Protein AF-E5WWL6-F1 (afdb_monomer_lite)

pLDDT: mean 88.53, std 13.41, range [39.88, 98.31]

Structure (mmCIF, N/CA/C/O backbone):
data_AF-E5WWL6-F1
#
_entry.id   AF-E5WWL6-F1
#
loop_
_atom_site.group_PDB
_atom_site.id
_atom_site.type_symbol
_atom_site.label_atom_id
_atom_site.label_alt_id
_atom_site.label_comp_id
_atom_site.label_asym_id
_atom_site.label_entity_id
_atom_site.label_seq_id
_atom_site.pdbx_PDB_ins_code
_atom_site.Cartn_x
_atom_site.Cartn_y
_atom_site.Cartn_z
_atom_site.occupancy
_atom_site.B_iso_or_equiv
_atom_site.auth_seq_id
_atom_site.auth_comp_id
_atom_site.auth_asym_id
_atom_site.auth_atom_id
_atom_site.pdbx_PDB_model_num
ATOM 1 N N . MET A 1 1 ? 34.584 -2.008 -71.649 1.00 72.50 1 MET A N 1
ATOM 2 C CA . MET A 1 1 ? 34.187 -3.135 -70.786 1.00 72.50 1 MET A CA 1
ATOM 3 C C . MET A 1 1 ? 33.074 -2.624 -69.895 1.00 72.50 1 MET A C 1
ATOM 5 O O . MET A 1 1 ? 33.141 -1.469 -69.491 1.00 72.50 1 MET A O 1
ATOM 9 N N . ILE A 1 2 ? 32.023 -3.419 -69.723 1.00 77.75 2 ILE A N 1
ATOM 10 C CA . ILE A 1 2 ? 30.798 -3.033 -69.016 1.00 77.75 2 ILE A CA 1
ATOM 11 C C . ILE A 1 2 ? 30.541 -4.085 -67.933 1.00 77.75 2 ILE A C 1
ATOM 13 O O . ILE A 1 2 ? 30.649 -5.280 -68.221 1.00 77.75 2 ILE A O 1
ATOM 17 N N . GLY A 1 3 ? 30.245 -3.644 -66.707 1.00 77.06 3 GLY A N 1
ATOM 18 C CA . GLY A 1 3 ? 29.788 -4.524 -65.628 1.00 77.06 3 GLY A CA 1
ATOM 19 C C . GLY A 1 3 ? 28.404 -5.085 -65.954 1.00 77.06 3 GLY A C 1
ATOM 20 O O . GLY A 1 3 ? 27.523 -4.348 -66.392 1.00 77.06 3 GLY A O 1
ATOM 21 N N . ALA A 1 4 ? 28.233 -6.393 -65.800 1.00 74.44 4 ALA A N 1
ATOM 22 C CA . ALA A 1 4 ? 27.061 -7.140 -66.257 1.00 74.44 4 ALA A CA 1
ATOM 23 C C . ALA A 1 4 ? 26.228 -7.744 -65.110 1.00 74.44 4 ALA A C 1
ATOM 25 O O . ALA A 1 4 ? 25.208 -8.381 -65.374 1.00 74.44 4 ALA A O 1
ATOM 26 N N . SER A 1 5 ? 26.631 -7.541 -63.850 1.00 76.00 5 SER A N 1
ATOM 27 C CA . SER A 1 5 ? 25.923 -8.024 -62.658 1.00 76.00 5 SER A CA 1
ATOM 28 C C . SER A 1 5 ? 26.070 -7.056 -61.488 1.00 76.00 5 SER A C 1
ATOM 30 O O . SER A 1 5 ? 27.115 -6.430 -61.332 1.00 76.00 5 SER A O 1
ATOM 32 N N . CYS A 1 6 ? 25.038 -7.000 -60.644 1.00 68.31 6 CYS A N 1
ATOM 33 C CA . CYS A 1 6 ? 25.003 -6.212 -59.409 1.00 68.31 6 CYS A CA 1
ATOM 34 C C . CYS A 1 6 ? 25.463 -6.998 -58.167 1.00 68.31 6 CYS A C 1
ATOM 36 O O . CYS A 1 6 ? 25.287 -6.537 -57.054 1.00 68.31 6 CYS A O 1
ATOM 38 N N . HIS A 1 7 ? 25.987 -8.221 -58.318 1.00 72.94 7 HIS A N 1
ATOM 39 C CA . HIS A 1 7 ? 26.449 -9.023 -57.167 1.00 72.94 7 HIS A CA 1
ATOM 40 C C . HIS A 1 7 ? 27.741 -9.806 -57.423 1.00 72.94 7 HIS A C 1
ATOM 42 O O . HIS A 1 7 ? 28.390 -10.256 -56.474 1.00 72.94 7 HIS A O 1
ATOM 48 N N . ASP A 1 8 ? 28.134 -9.962 -58.688 1.00 81.94 8 ASP A N 1
ATOM 49 C CA . ASP A 1 8 ? 29.313 -10.724 -59.089 1.00 81.94 8 ASP A CA 1
ATOM 50 C C . ASP A 1 8 ? 30.393 -9.787 -59.635 1.00 81.94 8 ASP A C 1
ATOM 52 O O . ASP A 1 8 ? 30.279 -9.269 -60.749 1.00 81.94 8 ASP A O 1
ATOM 56 N N . ALA A 1 9 ? 31.462 -9.619 -58.853 1.00 83.06 9 ALA A N 1
ATOM 57 C CA . ALA A 1 9 ? 32.599 -8.764 -59.184 1.00 83.06 9 ALA A CA 1
ATOM 58 C C . ALA A 1 9 ? 33.373 -9.229 -60.429 1.00 83.06 9 ALA A C 1
ATOM 60 O O . ALA A 1 9 ? 34.125 -8.458 -61.019 1.00 83.06 9 ALA A O 1
ATOM 61 N N . ASN A 1 10 ? 33.185 -10.471 -60.878 1.00 85.38 10 ASN A N 1
ATOM 62 C CA . ASN A 1 10 ? 33.798 -10.959 -62.110 1.00 85.38 10 ASN A CA 1
ATOM 63 C C . ASN A 1 10 ? 32.899 -10.751 -63.332 1.00 85.38 10 ASN A C 1
ATOM 65 O O . ASN A 1 10 ? 33.330 -10.974 -64.460 1.00 85.38 10 ASN A O 1
ATOM 69 N N . SER A 1 11 ? 31.652 -10.318 -63.163 1.00 86.81 11 SER A N 1
ATOM 70 C CA . SER A 1 11 ? 30.706 -10.250 -64.272 1.00 86.81 11 SER A CA 1
ATOM 71 C C . SER A 1 11 ? 30.962 -9.029 -65.154 1.00 86.81 11 SER A C 1
ATOM 73 O O . SER A 1 11 ? 30.390 -7.957 -64.966 1.00 86.81 11 SER A O 1
ATOM 75 N N . PHE A 1 12 ? 31.830 -9.201 -66.147 1.00 87.31 12 PHE A N 1
ATOM 76 C CA . PHE A 1 12 ? 32.166 -8.186 -67.138 1.00 87.31 12 PHE A CA 1
ATOM 77 C C . PHE A 1 12 ? 32.012 -8.722 -68.554 1.00 87.31 12 PHE A C 1
ATOM 79 O O . PHE A 1 12 ? 32.292 -9.891 -68.819 1.00 87.31 12 PHE A O 1
ATOM 86 N N . VAL A 1 13 ? 31.637 -7.842 -69.481 1.00 89.00 13 VAL A N 1
ATOM 87 C CA . VAL A 1 13 ? 31.603 -8.145 -70.918 1.00 89.00 13 VAL A CA 1
ATOM 88 C C . VAL A 1 13 ? 32.388 -7.122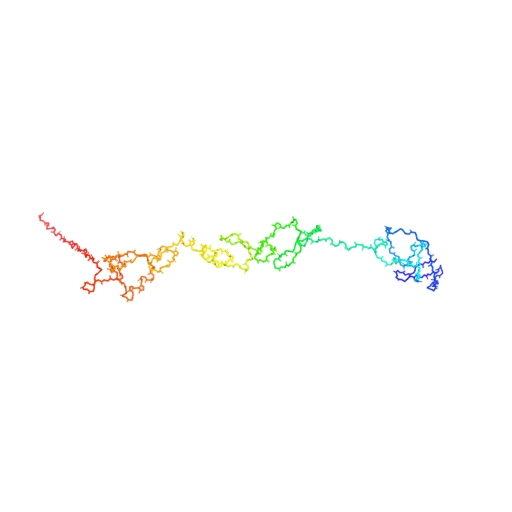 -71.737 1.00 89.00 13 VAL A C 1
ATOM 90 O O . VAL A 1 13 ? 32.565 -5.959 -71.338 1.00 89.00 13 VAL A O 1
ATOM 93 N N . ASP A 1 14 ? 32.903 -7.561 -72.884 1.00 87.44 14 ASP A N 1
ATOM 94 C CA . ASP A 1 14 ? 33.474 -6.664 -73.888 1.00 87.44 14 ASP A CA 1
ATOM 95 C C . ASP A 1 14 ? 32.383 -5.947 -74.710 1.00 87.44 14 ASP A C 1
ATOM 97 O O . ASP A 1 14 ? 31.187 -6.092 -74.459 1.00 87.44 14 ASP A O 1
ATOM 101 N N . ILE A 1 15 ? 32.799 -5.113 -75.669 1.00 86.81 15 ILE A N 1
ATOM 102 C CA . ILE A 1 15 ? 31.873 -4.336 -76.512 1.00 86.81 15 ILE A CA 1
ATOM 103 C C . ILE A 1 15 ? 31.047 -5.205 -77.470 1.00 86.81 15 ILE A C 1
ATOM 105 O O . ILE A 1 15 ? 30.018 -4.746 -77.960 1.00 86.81 15 ILE A O 1
ATOM 109 N N . ASP A 1 16 ? 31.488 -6.439 -77.714 1.00 90.06 16 ASP A N 1
ATOM 110 C CA . ASP A 1 16 ? 30.838 -7.415 -78.585 1.00 90.06 16 ASP A CA 1
ATOM 111 C C . ASP A 1 16 ? 29.977 -8.410 -77.775 1.00 90.06 16 ASP A C 1
ATOM 113 O O . ASP A 1 16 ? 29.330 -9.287 -78.348 1.00 90.06 16 ASP A O 1
ATOM 117 N N . GLY A 1 17 ? 29.934 -8.262 -76.444 1.00 83.62 17 GLY A N 1
ATOM 118 C CA . GLY A 1 17 ? 29.154 -9.090 -75.526 1.00 83.62 17 GLY A CA 1
ATOM 119 C C . GLY A 1 17 ? 29.843 -10.382 -75.078 1.00 83.62 17 GLY A C 1
ATOM 120 O O . GLY A 1 17 ? 29.188 -11.232 -74.475 1.00 83.62 17 GLY A O 1
ATOM 121 N N . ASN A 1 18 ? 31.142 -10.561 -75.340 1.00 89.50 18 ASN A N 1
ATOM 122 C CA . ASN A 1 18 ? 31.874 -11.731 -74.853 1.00 89.50 18 ASN A CA 1
ATOM 123 C C . ASN A 1 18 ? 32.196 -11.590 -73.359 1.00 89.50 18 ASN A C 1
ATOM 125 O O . ASN A 1 18 ? 32.562 -10.508 -72.898 1.00 89.50 18 ASN A O 1
ATOM 129 N N . SER A 1 19 ? 32.112 -12.699 -72.616 1.00 88.56 19 SER A N 1
ATOM 130 C CA . SER A 1 19 ? 32.446 -12.737 -71.185 1.00 88.56 19 SER A CA 1
ATOM 131 C C . SER A 1 19 ? 33.923 -12.428 -70.931 1.00 88.56 19 SER A C 1
ATOM 133 O O . SER A 1 19 ? 34.815 -12.939 -71.612 1.00 88.56 19 SER A O 1
ATOM 135 N N . LEU A 1 20 ? 34.171 -11.636 -69.892 1.00 89.44 20 LEU A N 1
ATOM 136 C CA . LEU A 1 20 ? 35.485 -11.298 -69.353 1.00 89.44 20 LEU A CA 1
ATOM 137 C C . LEU A 1 20 ? 35.653 -11.783 -67.904 1.00 89.44 20 LEU A C 1
ATOM 139 O O . LEU A 1 20 ? 36.511 -11.266 -67.195 1.00 89.44 20 LEU A O 1
ATOM 143 N N . SER A 1 21 ? 34.882 -12.787 -67.474 1.00 86.50 21 SER A N 1
ATOM 144 C CA . SER A 1 21 ? 34.875 -13.283 -66.088 1.00 86.50 21 SER A CA 1
ATOM 145 C C . SER A 1 21 ? 36.219 -13.763 -65.550 1.00 86.50 21 SER A C 1
ATOM 147 O O . SER A 1 21 ? 36.476 -13.670 -64.356 1.00 86.50 21 SER A O 1
ATOM 149 N N . ASP A 1 22 ? 37.107 -14.227 -66.425 1.00 88.75 22 ASP A N 1
ATOM 150 C CA . ASP A 1 22 ? 38.424 -14.733 -66.024 1.00 88.75 22 ASP A CA 1
ATOM 151 C C . ASP A 1 22 ? 39.489 -13.624 -65.942 1.00 88.75 22 ASP A C 1
ATOM 153 O O . ASP A 1 22 ? 40.681 -13.890 -65.754 1.00 88.75 22 ASP A O 1
ATOM 157 N N . ARG A 1 23 ? 39.097 -12.363 -66.157 1.00 90.31 23 ARG A N 1
ATOM 158 C CA . ARG A 1 23 ? 40.012 -11.221 -66.175 1.00 90.31 23 ARG A CA 1
ATOM 159 C C . ARG A 1 23 ? 40.043 -10.517 -64.823 1.00 90.31 23 ARG A C 1
ATOM 161 O O . ARG A 1 23 ? 39.032 -10.329 -64.158 1.00 90.31 23 ARG A O 1
ATOM 168 N N . LYS A 1 24 ? 41.250 -10.080 -64.468 1.00 92.44 24 LYS A N 1
ATOM 169 C CA . LYS A 1 24 ? 41.534 -9.262 -63.293 1.00 92.44 24 LYS A CA 1
ATOM 170 C C . LYS A 1 24 ? 41.721 -7.816 -63.725 1.00 92.44 24 LYS A C 1
ATOM 172 O O . LYS A 1 24 ? 42.568 -7.531 -64.572 1.00 92.44 24 LYS A O 1
ATOM 177 N N . PHE A 1 25 ? 40.937 -6.932 -63.137 1.00 91.12 25 PHE A N 1
ATOM 178 C CA . PHE A 1 25 ? 40.911 -5.504 -63.386 1.00 91.12 25 PHE A CA 1
ATOM 179 C C . PHE A 1 25 ? 41.224 -4.744 -62.101 1.00 91.12 25 PHE A C 1
ATOM 181 O O . PHE A 1 25 ? 40.917 -5.186 -60.992 1.00 91.12 25 PHE A O 1
ATOM 188 N N . GLU A 1 26 ? 41.836 -3.580 -62.273 1.00 92.75 26 GLU A N 1
ATOM 189 C CA . GLU A 1 26 ? 42.105 -2.626 -61.207 1.00 92.75 26 GLU A CA 1
ATOM 190 C C . GLU A 1 26 ? 41.781 -1.219 -61.699 1.00 92.75 26 GLU A C 1
ATOM 192 O O . G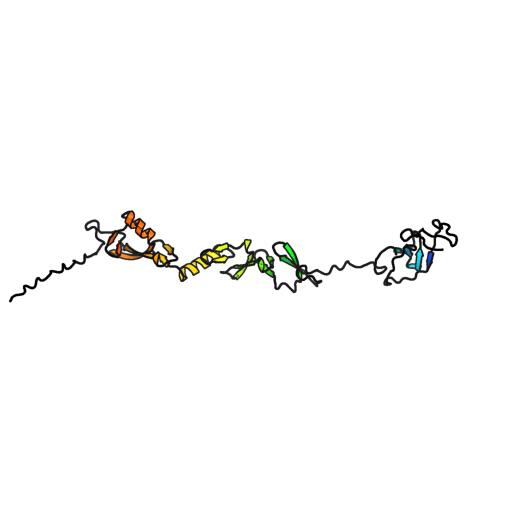LU A 1 26 ? 41.944 -0.918 -62.887 1.00 92.75 26 GLU A O 1
ATOM 197 N N . ILE A 1 27 ? 41.321 -0.375 -60.783 1.00 91.69 27 ILE A N 1
ATOM 198 C CA . ILE A 1 27 ? 41.059 1.041 -61.033 1.00 91.69 27 ILE A CA 1
ATOM 199 C C . ILE A 1 27 ? 41.736 1.886 -59.961 1.00 91.69 27 ILE A C 1
ATOM 201 O O . ILE A 1 27 ? 41.869 1.463 -58.810 1.00 91.69 27 ILE A O 1
ATOM 205 N N . GLU A 1 28 ? 42.159 3.086 -60.347 1.00 93.00 28 GLU A N 1
ATOM 206 C CA . GLU A 1 28 ? 42.558 4.110 -59.385 1.00 93.00 28 GLU A CA 1
ATOM 207 C C . GLU A 1 28 ? 41.312 4.588 -58.637 1.00 93.00 28 GLU A C 1
ATOM 209 O O . GLU A 1 28 ? 40.301 4.938 -59.247 1.00 93.00 28 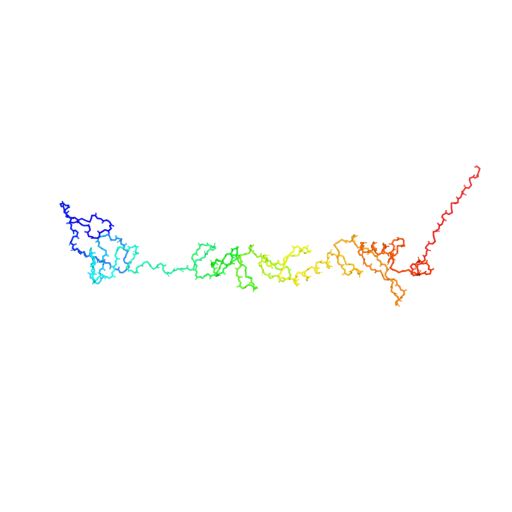GLU A O 1
ATOM 214 N N . CYS A 1 29 ? 41.385 4.565 -57.312 1.00 88.81 29 CYS A N 1
ATOM 215 C CA . CYS A 1 29 ? 40.309 4.967 -56.421 1.00 88.81 29 CYS A CA 1
ATOM 216 C C . CYS A 1 29 ? 40.960 5.645 -55.217 1.00 88.81 29 CYS A C 1
ATOM 218 O O . CYS A 1 29 ? 41.673 5.002 -54.454 1.00 88.81 29 CYS A O 1
ATOM 220 N N . ASN A 1 30 ? 40.785 6.956 -55.095 1.00 90.81 30 ASN A N 1
ATOM 221 C CA . ASN A 1 30 ? 41.357 7.726 -53.999 1.00 90.81 30 ASN A CA 1
ATOM 222 C C . ASN A 1 30 ? 40.231 8.011 -53.010 1.00 90.81 30 ASN A C 1
ATOM 224 O O . ASN A 1 30 ? 39.421 8.895 -53.273 1.00 90.81 30 ASN A O 1
ATOM 228 N N . LEU A 1 31 ? 40.171 7.222 -51.941 1.00 88.81 31 LEU A N 1
ATOM 229 C CA . LEU A 1 31 ? 39.269 7.433 -50.811 1.00 88.81 31 LEU A CA 1
ATOM 230 C C . LEU A 1 31 ? 40.105 7.794 -49.589 1.00 88.81 31 LEU A C 1
ATOM 232 O O . LEU A 1 31 ? 41.082 7.094 -49.306 1.00 88.81 31 LEU A O 1
ATOM 236 N N . GLU A 1 32 ? 39.717 8.848 -48.885 1.00 87.81 32 GLU A N 1
ATOM 237 C CA . GLU A 1 32 ? 40.137 9.126 -47.513 1.00 87.81 32 GLU A CA 1
ATOM 238 C C . GLU A 1 32 ? 39.317 8.277 -46.526 1.00 87.81 32 GLU A C 1
ATOM 240 O O . GLU A 1 32 ? 38.225 7.808 -46.843 1.00 87.81 32 GLU A O 1
ATOM 245 N N . GLU A 1 33 ? 39.829 8.060 -45.310 1.00 84.62 33 GLU A N 1
ATOM 246 C CA . GLU A 1 33 ? 39.164 7.205 -44.307 1.00 84.62 33 GLU A CA 1
ATOM 247 C C . GLU A 1 33 ? 37.752 7.689 -43.928 1.00 84.62 33 GLU A C 1
ATOM 249 O O . GLU A 1 33 ? 36.891 6.873 -43.613 1.00 84.62 33 GLU A O 1
ATOM 254 N N . THR A 1 34 ? 37.497 8.997 -44.020 1.00 83.00 34 THR A N 1
ATOM 255 C CA . THR A 1 34 ? 36.206 9.632 -43.708 1.00 83.00 34 THR A CA 1
ATOM 256 C C . THR A 1 34 ? 35.337 9.919 -44.933 1.00 83.00 34 THR A C 1
ATOM 258 O O . THR A 1 34 ? 34.268 10.514 -44.782 1.00 83.00 34 THR A O 1
ATOM 261 N N . ASP A 1 35 ? 35.787 9.570 -46.141 1.00 85.94 35 ASP A N 1
ATOM 262 C CA . ASP A 1 35 ? 34.996 9.817 -47.346 1.00 85.94 35 ASP A CA 1
ATOM 263 C C . ASP A 1 35 ? 33.710 8.994 -47.315 1.00 85.94 35 ASP A C 1
ATOM 265 O O . ASP A 1 35 ? 33.716 7.813 -46.963 1.00 85.94 35 ASP A O 1
ATOM 269 N N . THR A 1 36 ? 32.602 9.617 -47.724 1.00 82.69 36 THR A N 1
ATOM 270 C CA . THR A 1 36 ? 31.329 8.912 -47.864 1.00 82.69 36 THR A CA 1
ATOM 271 C C . THR A 1 36 ? 31.459 7.823 -48.922 1.00 82.69 36 THR A C 1
ATOM 273 O O . THR A 1 36 ? 31.712 8.114 -50.097 1.00 82.69 36 THR A O 1
ATOM 276 N N . LEU A 1 37 ? 31.258 6.570 -48.520 1.00 84.06 37 LEU A N 1
ATOM 277 C CA . LEU A 1 37 ? 31.333 5.437 -49.429 1.00 84.06 37 LEU A CA 1
ATOM 278 C C . LEU A 1 37 ? 30.057 5.308 -50.254 1.00 84.06 37 LEU A C 1
ATOM 280 O O . LEU A 1 37 ? 28.949 5.655 -49.852 1.00 84.06 37 LEU A O 1
ATOM 284 N N . SER A 1 38 ? 30.229 4.793 -51.465 1.00 79.75 38 SER A N 1
ATOM 285 C CA . SER A 1 38 ? 29.132 4.297 -52.286 1.00 79.75 38 SER A CA 1
ATOM 286 C C . SER A 1 38 ? 29.364 2.818 -52.510 1.00 79.75 38 SER A C 1
ATOM 288 O O . SER A 1 38 ? 30.459 2.442 -52.928 1.00 79.75 38 SER A O 1
ATOM 290 N N . TYR A 1 39 ? 28.330 2.012 -52.290 1.00 79.88 39 TYR A N 1
ATOM 291 C CA . TYR A 1 39 ? 28.356 0.571 -52.522 1.00 79.88 39 TYR A CA 1
ATOM 292 C C . TYR A 1 39 ? 28.943 0.225 -53.902 1.00 79.88 39 TYR A C 1
ATOM 294 O O . TYR A 1 39 ? 28.493 0.758 -54.923 1.00 79.88 39 TYR A O 1
ATOM 302 N N . GLN A 1 40 ? 29.966 -0.637 -53.935 1.00 84.31 40 GLN A N 1
ATOM 303 C CA . GLN A 1 40 ? 30.647 -1.044 -55.168 1.00 84.31 40 GLN A CA 1
ATOM 304 C C . GLN A 1 40 ? 30.373 -2.512 -55.513 1.00 84.31 40 GLN A C 1
ATOM 306 O O . GLN A 1 40 ? 30.894 -3.425 -54.880 1.00 84.31 40 GLN A O 1
ATOM 311 N N . ASP A 1 41 ? 29.656 -2.750 -56.612 1.00 79.31 41 ASP A N 1
ATOM 312 C CA . ASP A 1 41 ? 29.347 -4.110 -57.083 1.00 79.31 41 ASP A CA 1
ATOM 313 C C . ASP A 1 41 ? 30.547 -4.832 -57.695 1.00 79.31 41 ASP A C 1
ATOM 315 O O . ASP A 1 41 ? 30.733 -6.041 -57.541 1.00 79.31 41 ASP A O 1
ATOM 319 N N . SER A 1 42 ? 31.336 -4.088 -58.467 1.00 87.31 42 SER A N 1
ATOM 320 C CA . SER A 1 42 ? 32.345 -4.665 -59.353 1.00 87.31 42 SER A CA 1
ATOM 321 C C . SER A 1 42 ? 33.765 -4.554 -58.809 1.00 87.31 42 SER A C 1
ATOM 323 O O . SER A 1 42 ? 34.580 -5.421 -59.090 1.00 87.31 42 SER A O 1
ATOM 325 N N . PHE A 1 43 ? 34.072 -3.518 -58.027 1.00 90.06 43 PHE A N 1
ATOM 326 C CA . PHE A 1 43 ? 35.402 -3.276 -57.461 1.00 90.06 43 PHE A CA 1
ATOM 327 C C . PHE A 1 43 ? 35.328 -3.258 -55.935 1.00 90.06 43 PHE A C 1
ATOM 329 O O . PHE A 1 43 ? 35.362 -2.205 -55.307 1.00 90.06 43 PHE A O 1
ATOM 336 N N . LYS A 1 44 ? 35.180 -4.453 -55.366 1.00 90.56 44 LYS A N 1
ATOM 337 C CA . LYS A 1 44 ? 34.885 -4.661 -53.945 1.00 90.56 44 LYS A CA 1
ATOM 338 C C . LYS A 1 44 ? 36.120 -4.522 -53.065 1.00 90.56 44 LYS A C 1
ATOM 340 O O . LYS A 1 44 ? 36.072 -3.946 -51.991 1.00 90.56 44 LYS A O 1
ATOM 345 N N . TRP A 1 45 ? 37.262 -5.022 -53.521 1.00 92.94 45 TRP A N 1
ATOM 346 C CA . TRP A 1 45 ? 38.464 -5.062 -52.696 1.00 92.94 45 TRP A CA 1
ATOM 347 C C . TRP A 1 45 ? 39.267 -3.780 -52.867 1.00 92.94 45 TRP A C 1
ATOM 349 O O . TRP A 1 45 ? 39.714 -3.485 -53.973 1.00 92.94 45 TRP A O 1
ATOM 359 N N . TYR A 1 46 ? 39.481 -3.029 -51.790 1.00 93.31 46 TYR A N 1
ATOM 360 C CA . TYR A 1 46 ? 40.174 -1.745 -51.828 1.00 93.31 46 TYR A CA 1
ATOM 361 C C . TYR A 1 46 ? 41.474 -1.773 -51.029 1.00 93.31 46 TYR A C 1
ATOM 363 O O . TYR A 1 46 ? 41.516 -2.191 -49.875 1.00 93.31 46 TYR A O 1
ATOM 371 N N . SER A 1 47 ? 42.562 -1.308 -51.642 1.00 93.00 47 SER A N 1
ATOM 372 C CA . SER A 1 47 ? 43.858 -1.115 -50.992 1.00 93.00 47 SER A CA 1
ATOM 373 C C . SER A 1 47 ? 44.085 0.370 -50.756 1.00 93.00 47 SER A C 1
ATOM 375 O O . SER A 1 47 ? 44.428 1.103 -51.686 1.00 93.00 47 SER A O 1
ATOM 377 N N . TYR A 1 48 ? 43.937 0.795 -49.500 1.00 90.38 48 TYR A N 1
ATOM 378 C CA . TYR A 1 48 ? 44.090 2.195 -49.100 1.00 90.38 48 TYR A CA 1
ATOM 379 C C . TYR A 1 48 ? 45.508 2.707 -49.370 1.00 90.38 48 TYR A C 1
ATOM 381 O O . TYR A 1 48 ? 45.697 3.728 -50.022 1.00 90.38 48 TYR A O 1
ATOM 389 N N . SER A 1 49 ? 46.525 1.920 -48.997 1.00 91.06 49 SER A N 1
ATOM 390 C CA . SER A 1 49 ? 47.941 2.270 -49.211 1.00 91.06 49 SER A CA 1
ATOM 391 C C . SER A 1 49 ? 48.338 2.469 -50.680 1.00 91.06 49 SER A C 1
ATOM 393 O O . SER A 1 49 ? 49.345 3.117 -50.967 1.00 91.06 49 SER A O 1
ATOM 395 N N . ARG A 1 50 ? 47.577 1.882 -51.613 1.00 92.62 50 ARG A N 1
ATOM 396 C CA . ARG A 1 50 ? 47.825 1.962 -53.058 1.00 92.62 50 ARG A CA 1
ATOM 397 C C . ARG A 1 50 ? 46.820 2.840 -53.790 1.00 92.62 50 ARG A C 1
ATOM 399 O O . ARG A 1 50 ? 47.006 3.035 -54.988 1.00 92.62 50 ARG A O 1
ATOM 406 N N . SER A 1 51 ? 45.770 3.296 -53.107 1.00 92.88 51 SER A N 1
ATOM 407 C CA . SER A 1 51 ? 44.633 4.007 -53.695 1.00 92.88 51 SER A CA 1
ATOM 408 C C . SER A 1 51 ? 44.069 3.287 -54.928 1.00 92.88 51 SER A C 1
ATOM 410 O O . SER A 1 51 ? 43.921 3.850 -56.017 1.00 92.88 51 SER A O 1
ATOM 412 N N . LYS A 1 52 ? 43.822 1.979 -54.775 1.00 94.06 52 LYS A N 1
ATOM 413 C CA . LYS A 1 52 ? 43.342 1.106 -55.855 1.00 94.06 52 LYS A CA 1
ATOM 414 C C . LYS A 1 52 ? 42.241 0.174 -55.394 1.00 94.06 52 LYS A C 1
ATOM 416 O O . LYS A 1 52 ? 42.367 -0.446 -54.338 1.00 94.06 52 LYS A O 1
ATOM 421 N N . ALA A 1 53 ? 41.227 0.014 -56.239 1.00 93.06 53 ALA A N 1
ATOM 422 C CA . ALA A 1 53 ? 40.167 -0.969 -56.063 1.00 93.06 53 ALA A CA 1
ATOM 423 C C . ALA A 1 53 ? 40.274 -2.087 -57.114 1.00 93.06 53 ALA A C 1
ATOM 425 O O . ALA A 1 53 ? 40.673 -1.852 -58.260 1.00 93.06 53 ALA A O 1
ATOM 426 N N . TYR A 1 54 ? 39.921 -3.309 -56.721 1.00 93.69 54 TYR A N 1
ATOM 427 C CA . TYR A 1 54 ? 40.083 -4.535 -57.499 1.00 93.69 54 TYR A CA 1
ATOM 428 C C . TYR A 1 54 ? 38.752 -5.271 -57.626 1.00 93.69 54 TYR A C 1
ATOM 430 O O . TYR A 1 54 ? 37.939 -5.282 -56.703 1.00 93.69 54 TYR A O 1
ATOM 438 N N . ASN A 1 55 ? 38.561 -5.943 -58.760 1.00 91.81 55 ASN A N 1
ATOM 439 C CA . ASN A 1 55 ? 37.416 -6.830 -58.982 1.00 91.81 55 ASN A CA 1
ATOM 440 C C . ASN A 1 55 ? 37.667 -8.282 -58.536 1.00 91.81 55 ASN A C 1
ATOM 442 O O . ASN A 1 55 ? 36.856 -9.168 -58.786 1.00 91.81 55 ASN A O 1
ATOM 446 N N . TYR A 1 56 ? 38.815 -8.529 -57.914 1.00 91.25 56 TYR A N 1
ATOM 447 C CA . TYR A 1 56 ? 39.246 -9.821 -57.406 1.00 91.25 56 TYR A CA 1
ATOM 448 C C . TYR A 1 56 ? 39.861 -9.631 -56.025 1.00 91.25 56 TYR A C 1
ATOM 450 O O . TYR A 1 56 ? 40.432 -8.579 -55.735 1.00 91.25 56 TYR A O 1
ATOM 458 N N . GLU A 1 57 ? 39.810 -10.676 -55.205 1.00 89.38 57 GLU A N 1
ATOM 459 C CA . GLU A 1 57 ? 40.453 -10.667 -53.898 1.00 89.38 57 GLU A CA 1
ATOM 460 C C . GLU A 1 57 ? 41.966 -10.476 -54.052 1.00 89.38 57 GLU A C 1
ATOM 462 O O . GLU A 1 57 ? 42.673 -11.294 -54.656 1.00 89.38 57 GLU A O 1
ATOM 467 N N . ASN A 1 58 ? 42.457 -9.355 -53.531 1.00 87.00 58 ASN A N 1
ATOM 468 C CA . ASN A 1 58 ? 43.864 -9.000 -53.547 1.00 87.00 58 ASN A CA 1
ATOM 469 C C . ASN A 1 58 ? 44.392 -9.033 -52.103 1.00 87.00 58 ASN A C 1
ATOM 471 O O . ASN A 1 58 ? 43.809 -8.369 -51.247 1.00 87.00 58 ASN A O 1
ATOM 475 N N . PRO A 1 59 ? 45.483 -9.762 -51.809 1.00 86.56 59 PRO A N 1
ATOM 476 C CA . PRO A 1 59 ? 46.024 -9.863 -50.451 1.00 86.56 59 PRO A CA 1
ATOM 477 C C . PRO A 1 59 ? 46.515 -8.524 -49.881 1.00 86.56 59 PRO A C 1
ATOM 479 O O . PRO A 1 59 ? 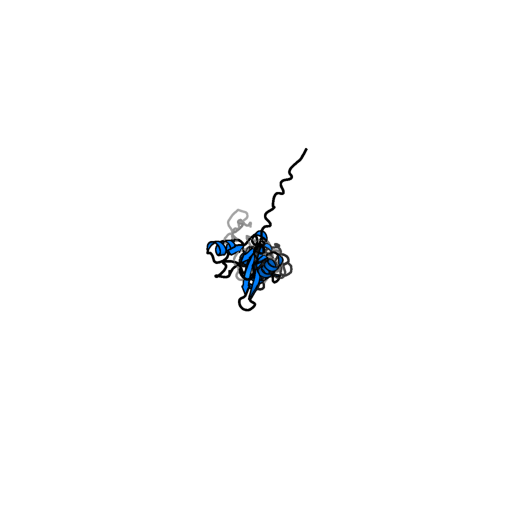46.659 -8.400 -48.672 1.00 86.56 59 PRO A O 1
ATOM 482 N N . ASP A 1 60 ? 46.760 -7.525 -50.733 1.00 87.81 60 ASP A N 1
ATOM 483 C CA . ASP A 1 60 ? 47.150 -6.173 -50.326 1.00 87.81 60 ASP A CA 1
ATOM 484 C C . ASP A 1 60 ? 45.938 -5.250 -50.065 1.00 87.81 60 ASP A C 1
ATOM 486 O O . ASP A 1 60 ? 46.103 -4.033 -49.924 1.00 87.81 60 ASP A O 1
ATOM 490 N N . SER A 1 61 ? 44.715 -5.790 -50.065 1.00 87.75 61 SER A N 1
ATOM 491 C CA . SER A 1 61 ? 43.492 -5.026 -49.782 1.00 87.75 61 SER A CA 1
ATOM 492 C C . SER A 1 61 ? 43.370 -4.752 -48.290 1.00 87.75 61 SER A C 1
ATOM 494 O O . SER A 1 61 ? 43.609 -5.628 -47.465 1.00 87.75 61 SER A O 1
ATOM 496 N N . SER A 1 62 ? 43.002 -3.522 -47.960 1.00 87.75 62 SER A N 1
ATOM 497 C CA . SER A 1 62 ? 42.835 -3.037 -46.590 1.00 87.75 62 SER A CA 1
ATOM 498 C C . SER A 1 62 ? 41.364 -3.009 -46.176 1.00 87.75 62 SER A C 1
ATOM 500 O O . SER A 1 62 ? 41.073 -3.205 -45.004 1.00 87.75 62 SER A O 1
ATOM 502 N N . TYR A 1 63 ? 40.455 -2.808 -47.134 1.00 88.19 63 TYR A N 1
ATOM 503 C CA . TYR A 1 63 ? 39.020 -2.655 -46.898 1.00 88.19 63 TYR A CA 1
ATOM 504 C C . TYR A 1 63 ? 38.207 -3.378 -47.971 1.00 88.19 63 TYR A C 1
ATOM 506 O O . TYR A 1 63 ? 38.707 -3.664 -49.067 1.00 88.19 63 TYR A O 1
ATOM 514 N N . ASN A 1 64 ? 36.941 -3.637 -47.656 1.00 88.69 64 ASN A N 1
ATOM 515 C CA . ASN A 1 64 ? 35.944 -4.078 -48.619 1.00 88.69 64 ASN A CA 1
ATOM 516 C C . ASN A 1 64 ? 34.903 -2.964 -48.809 1.00 88.69 64 ASN A C 1
ATOM 518 O O . ASN A 1 64 ? 34.447 -2.384 -47.834 1.00 88.69 64 ASN A O 1
ATOM 522 N N . LEU A 1 65 ? 34.582 -2.649 -50.061 1.00 87.81 65 LEU A N 1
ATOM 523 C CA . LEU A 1 65 ? 33.637 -1.612 -50.479 1.00 87.81 65 LEU A CA 1
ATOM 524 C C . LEU A 1 65 ? 32.264 -2.188 -50.864 1.00 87.81 65 LEU A C 1
ATOM 526 O O . LEU A 1 65 ? 31.422 -1.467 -51.401 1.00 87.81 65 LEU A O 1
ATOM 530 N N . ASP A 1 66 ? 32.041 -3.486 -50.634 1.00 84.62 66 ASP A N 1
ATOM 531 C CA . ASP A 1 66 ? 30.717 -4.111 -50.715 1.00 84.62 66 ASP A CA 1
ATOM 532 C C . ASP A 1 66 ? 29.952 -4.082 -49.380 1.00 84.62 66 ASP A C 1
ATOM 534 O O . ASP A 1 66 ? 29.024 -4.868 -49.175 1.00 84.62 66 ASP A O 1
ATOM 538 N N . THR A 1 67 ? 30.310 -3.149 -48.493 1.00 79.25 67 THR A N 1
ATOM 539 C CA . THR A 1 67 ? 29.565 -2.826 -47.274 1.00 79.25 67 THR A CA 1
ATOM 540 C C . THR A 1 67 ? 28.661 -1.611 -47.493 1.00 79.25 67 THR A C 1
ATOM 542 O O . THR A 1 67 ? 28.771 -0.888 -48.487 1.00 79.25 67 THR A O 1
ATOM 545 N N . THR A 1 68 ? 27.715 -1.414 -46.579 1.00 77.31 68 THR A N 1
ATOM 546 C CA . THR A 1 68 ? 26.843 -0.230 -46.543 1.00 77.31 68 THR A CA 1
ATOM 547 C C . THR A 1 68 ? 27.333 0.823 -45.556 1.00 77.31 68 THR A C 1
ATOM 549 O O . THR A 1 68 ? 26.573 1.736 -45.253 1.00 77.31 68 THR A O 1
ATOM 552 N N . ASP A 1 69 ? 28.572 0.692 -45.080 1.00 81.31 69 ASP A N 1
ATOM 553 C CA . ASP A 1 69 ? 29.153 1.597 -44.094 1.00 81.31 69 ASP A CA 1
ATOM 554 C C . ASP A 1 69 ? 29.254 3.021 -44.655 1.00 81.31 69 ASP A C 1
ATOM 556 O O . ASP A 1 69 ? 29.537 3.224 -45.843 1.00 81.31 69 ASP A O 1
ATOM 560 N N . LEU A 1 70 ? 29.079 4.024 -43.795 1.00 80.69 70 LEU A N 1
ATOM 561 C CA . LEU A 1 70 ? 29.184 5.431 -44.162 1.00 80.69 70 LEU A CA 1
ATOM 562 C C . LEU A 1 70 ? 30.578 5.774 -44.702 1.00 80.69 70 LEU A C 1
ATOM 564 O O . LEU A 1 70 ? 30.687 6.544 -45.657 1.00 80.69 70 LEU A O 1
ATOM 568 N N . ASN A 1 71 ? 31.635 5.238 -44.085 1.00 85.38 71 ASN A N 1
ATOM 569 C CA . ASN A 1 71 ? 33.035 5.484 -44.437 1.00 85.38 71 ASN A CA 1
ATOM 570 C C . ASN A 1 71 ? 33.935 4.265 -44.118 1.00 85.38 71 ASN A C 1
ATOM 572 O O . ASN A 1 71 ? 33.449 3.228 -43.670 1.00 85.38 71 ASN A O 1
ATOM 576 N N . LEU A 1 72 ? 35.253 4.359 -44.353 1.00 83.56 72 LEU A N 1
ATOM 577 C CA . LEU A 1 72 ? 36.181 3.227 -44.173 1.00 83.56 72 LEU A CA 1
ATOM 578 C C . LEU A 1 72 ? 36.404 2.826 -42.702 1.00 83.56 72 LEU A C 1
ATOM 580 O O . LEU A 1 72 ? 36.959 1.753 -42.458 1.00 83.56 72 LEU A O 1
ATOM 584 N N . TYR A 1 73 ? 35.998 3.645 -41.726 1.00 79.06 73 TYR A N 1
ATOM 585 C CA . TYR A 1 73 ? 36.009 3.262 -40.310 1.00 79.06 73 TYR A CA 1
ATOM 586 C C . TYR A 1 73 ? 34.870 2.305 -39.933 1.00 79.06 73 TYR A C 1
ATOM 588 O O . TYR A 1 73 ? 34.941 1.700 -38.864 1.00 79.06 73 TYR A O 1
ATOM 596 N N . GLY A 1 74 ? 33.875 2.123 -40.806 1.00 71.19 74 GLY A N 1
ATOM 597 C CA . GLY A 1 74 ? 32.633 1.434 -40.469 1.00 71.19 74 GLY A CA 1
ATOM 598 C C . GLY A 1 74 ? 31.622 2.381 -39.820 1.00 71.19 74 GLY A C 1
ATOM 599 O O . GLY A 1 74 ? 31.979 3.464 -39.347 1.00 71.19 74 GLY A O 1
ATOM 600 N N . ASP A 1 75 ? 30.355 1.974 -39.790 1.00 68.12 75 ASP A N 1
ATOM 601 C CA . ASP A 1 75 ? 29.350 2.661 -38.980 1.00 68.12 75 ASP A CA 1
ATOM 602 C C . ASP A 1 75 ? 29.648 2.378 -37.502 1.00 68.12 75 ASP A C 1
ATOM 604 O O . ASP A 1 75 ? 29.476 1.260 -37.013 1.00 68.12 75 ASP A O 1
ATOM 608 N N . THR A 1 76 ? 30.148 3.379 -36.775 1.00 58.12 76 THR A N 1
ATOM 609 C CA . THR A 1 76 ? 30.267 3.327 -35.313 1.00 58.12 76 THR A CA 1
ATOM 610 C C . THR A 1 76 ? 28.887 3.525 -34.687 1.00 58.12 76 THR A C 1
ATOM 612 O O . THR A 1 76 ? 28.671 4.477 -33.947 1.00 58.12 76 THR A O 1
ATOM 615 N N . ASP A 1 77 ? 27.947 2.626 -34.965 1.00 56.09 77 ASP A N 1
ATOM 616 C CA . ASP A 1 77 ? 26.652 2.565 -34.271 1.00 56.09 77 ASP A CA 1
ATOM 617 C C . ASP A 1 77 ? 26.801 1.946 -32.857 1.00 56.09 77 ASP A C 1
ATOM 619 O O . ASP A 1 77 ? 25.841 1.461 -32.262 1.00 56.09 77 ASP A O 1
ATOM 623 N N . GLU A 1 78 ? 28.024 1.919 -32.312 1.00 53.38 78 GLU A N 1
ATOM 624 C CA . GLU A 1 78 ? 28.372 1.311 -31.021 1.00 53.38 78 GLU A CA 1
ATOM 625 C C . GLU A 1 78 ? 28.385 2.293 -29.841 1.00 53.38 78 GLU A C 1
ATOM 627 O O . GLU A 1 78 ? 28.724 1.894 -28.731 1.00 53.38 78 GLU A O 1
ATOM 632 N N . ASP A 1 79 ? 27.955 3.539 -30.025 1.00 57.38 79 ASP A N 1
ATOM 633 C CA . ASP A 1 79 ? 27.612 4.408 -28.897 1.00 57.38 79 ASP A CA 1
ATOM 634 C C . ASP A 1 79 ? 26.095 4.357 -28.707 1.00 57.38 79 ASP A C 1
ATOM 636 O O . ASP A 1 79 ? 25.365 5.279 -29.064 1.00 57.38 79 ASP A O 1
ATOM 640 N N . GLY A 1 80 ? 25.611 3.224 -28.189 1.00 63.62 80 GLY A N 1
ATOM 641 C CA . GLY A 1 80 ? 24.231 3.074 -27.737 1.00 63.62 80 GLY A CA 1
ATOM 642 C C . GLY A 1 80 ? 23.979 4.012 -26.562 1.00 63.62 80 GLY A C 1
ATOM 643 O O . GLY A 1 80 ? 24.101 3.599 -25.408 1.00 63.62 80 GLY A O 1
ATOM 644 N N . SER A 1 81 ? 23.693 5.281 -26.862 1.00 74.88 81 SER A N 1
ATOM 645 C CA . SER A 1 81 ? 23.242 6.259 -25.882 1.00 74.88 81 SER A CA 1
ATOM 646 C C . SER A 1 81 ? 22.116 5.637 -25.053 1.00 74.88 81 SER A C 1
ATOM 648 O O . SER A 1 81 ? 21.237 4.985 -25.626 1.00 74.88 81 SER A O 1
ATOM 650 N N . PRO A 1 82 ? 22.154 5.762 -23.714 1.00 88.31 82 PRO A N 1
ATOM 651 C CA . PRO A 1 82 ? 21.078 5.284 -22.864 1.00 88.31 82 PRO A CA 1
ATOM 652 C C . PRO A 1 82 ? 19.721 5.753 -23.391 1.00 88.31 82 PRO A C 1
ATOM 654 O O . PRO A 1 82 ? 19.513 6.933 -23.657 1.00 88.31 82 PRO A O 1
ATOM 657 N N . TRP A 1 83 ? 18.808 4.809 -23.578 1.00 92.69 83 TRP A N 1
ATOM 658 C CA . TRP A 1 83 ? 17.498 5.072 -24.157 1.00 92.69 83 TRP A CA 1
ATOM 659 C C . TRP A 1 83 ? 16.448 5.104 -23.053 1.00 92.69 83 TRP A C 1
ATOM 661 O O . TRP A 1 83 ? 16.292 4.123 -22.324 1.00 92.69 83 TRP A O 1
ATOM 671 N N . ASP A 1 84 ? 15.717 6.210 -22.954 1.00 95.94 84 ASP A N 1
ATOM 672 C CA . ASP A 1 84 ? 14.556 6.315 -22.082 1.00 95.94 84 ASP A CA 1
ATOM 673 C C . ASP A 1 84 ? 13.363 5.583 -22.717 1.00 95.94 84 ASP A C 1
ATOM 675 O O . ASP A 1 84 ? 12.752 6.040 -23.689 1.00 95.94 84 ASP A O 1
ATOM 679 N N . GLU A 1 85 ? 13.011 4.431 -22.153 1.00 95.75 85 GLU A N 1
ATOM 680 C CA . GLU A 1 85 ? 11.910 3.586 -22.608 1.00 95.75 85 GLU A CA 1
ATOM 681 C C . GLU A 1 85 ? 10.526 4.173 -22.295 1.00 95.75 85 GLU A C 1
ATOM 683 O O . GLU A 1 85 ? 9.556 3.826 -22.971 1.00 95.75 85 GLU A O 1
ATOM 688 N N . TYR A 1 86 ? 10.397 5.062 -21.311 1.00 96.75 86 TYR A N 1
ATOM 689 C CA . TYR A 1 86 ? 9.115 5.663 -20.944 1.00 96.75 86 TYR A CA 1
ATOM 690 C C . TYR A 1 86 ? 8.820 6.912 -21.786 1.00 96.75 86 TYR A C 1
ATOM 692 O O . TYR A 1 86 ? 7.738 7.034 -22.366 1.00 96.75 86 TYR A O 1
ATOM 700 N N . HIS A 1 87 ? 9.801 7.804 -21.933 1.00 95.06 87 HIS A N 1
ATOM 701 C CA . HIS A 1 87 ? 9.666 9.060 -22.671 1.00 95.06 87 HIS A CA 1
ATOM 702 C C . HIS A 1 87 ? 10.087 8.980 -24.146 1.00 95.06 87 HIS A C 1
ATOM 704 O O . HIS A 1 87 ? 9.751 9.885 -24.914 1.00 95.06 87 HIS A O 1
ATOM 710 N N . GLN A 1 88 ? 10.754 7.896 -24.558 1.00 94.75 88 GLN A N 1
ATOM 711 C CA . GLN A 1 88 ? 11.127 7.589 -25.945 1.00 94.75 88 GLN A CA 1
ATOM 712 C C . GLN A 1 88 ? 12.158 8.567 -26.546 1.00 94.75 88 GLN A C 1
ATOM 714 O O . GLN A 1 88 ? 11.934 9.124 -27.628 1.00 94.75 88 GLN A O 1
ATOM 719 N N . TYR A 1 89 ? 13.284 8.780 -25.856 1.00 89.56 89 TYR A N 1
ATOM 720 C CA . TYR A 1 89 ? 14.412 9.578 -26.357 1.00 89.56 89 TYR A CA 1
ATOM 721 C C . TYR A 1 89 ? 15.779 9.104 -25.824 1.00 89.56 89 TYR A C 1
ATOM 723 O O . TYR A 1 89 ? 15.853 8.413 -24.810 1.00 89.56 89 TYR A O 1
ATOM 731 N N . ASP A 1 90 ? 16.864 9.504 -26.498 1.00 91.94 90 ASP A N 1
ATOM 732 C CA . ASP A 1 90 ? 18.246 9.270 -26.051 1.00 91.94 90 ASP A CA 1
ATOM 733 C C . ASP A 1 90 ? 18.641 10.238 -24.923 1.00 91.94 90 ASP A C 1
ATOM 735 O O . ASP A 1 90 ? 18.499 11.457 -25.064 1.00 91.94 90 ASP A O 1
ATOM 739 N N . CYS A 1 91 ? 19.180 9.710 -23.827 1.00 91.94 91 CYS A N 1
ATOM 740 C CA . CYS A 1 91 ? 19.566 10.447 -22.625 1.00 91.94 91 CYS A CA 1
ATOM 741 C C . CYS A 1 91 ? 21.003 10.115 -22.184 1.00 91.94 91 CYS A C 1
ATOM 743 O O . CYS A 1 91 ? 21.658 9.231 -22.740 1.00 91.94 91 CYS A O 1
ATOM 745 N N . ASP A 1 92 ? 21.509 10.850 -21.191 1.00 91.75 92 ASP A N 1
ATOM 746 C CA . ASP A 1 92 ? 22.881 10.681 -20.695 1.00 91.75 92 ASP A CA 1
ATOM 747 C C . ASP A 1 92 ? 23.015 9.479 -19.739 1.00 91.75 92 ASP A C 1
ATOM 749 O O . ASP A 1 92 ? 24.042 8.797 -19.739 1.00 91.75 92 ASP A O 1
ATOM 753 N N . GLU A 1 93 ? 21.990 9.208 -18.923 1.00 95.25 93 GLU A N 1
ATOM 754 C CA . GLU A 1 93 ? 21.967 8.131 -17.929 1.00 95.25 93 GLU A CA 1
ATOM 755 C C . GLU A 1 93 ? 20.530 7.658 -17.681 1.00 95.25 93 GLU A C 1
ATOM 757 O O . GLU A 1 93 ? 19.602 8.462 -17.629 1.00 95.25 93 GLU A O 1
ATOM 762 N N . THR A 1 94 ? 20.353 6.351 -17.475 1.00 96.12 94 THR A N 1
ATOM 763 C CA . THR A 1 94 ? 19.055 5.767 -17.123 1.00 96.12 94 THR A CA 1
ATOM 764 C C . THR A 1 94 ? 19.064 5.144 -15.733 1.00 96.12 94 THR A C 1
ATOM 766 O O . THR A 1 94 ? 20.072 4.613 -15.263 1.00 96.12 94 THR A O 1
ATOM 769 N N . THR A 1 95 ? 17.903 5.175 -15.092 1.00 97.69 95 THR A N 1
ATOM 770 C CA . THR A 1 95 ? 17.583 4.472 -13.856 1.00 97.69 95 THR A CA 1
ATOM 771 C C . THR A 1 95 ? 16.617 3.331 -14.167 1.00 97.69 95 THR A C 1
ATOM 773 O O . THR A 1 95 ? 15.678 3.487 -14.947 1.00 97.69 95 THR A O 1
ATOM 776 N N . LEU A 1 96 ? 16.837 2.170 -13.544 1.00 98.00 96 LEU A N 1
ATOM 777 C CA . LEU A 1 96 ? 15.909 1.046 -13.637 1.00 98.00 96 LEU A CA 1
ATOM 778 C C . LEU A 1 96 ? 14.642 1.354 -12.828 1.00 98.00 96 LEU A C 1
ATOM 780 O O . LEU A 1 96 ? 14.702 1.540 -11.610 1.00 98.00 96 LEU A O 1
ATOM 784 N N . CYS A 1 97 ? 13.502 1.376 -13.503 1.00 98.19 97 CYS A N 1
ATOM 785 C CA . CYS A 1 97 ? 12.184 1.590 -12.921 1.00 98.19 97 CYS A CA 1
ATOM 786 C C . CYS A 1 97 ? 11.236 0.452 -13.303 1.00 98.19 97 CYS A C 1
ATOM 788 O O . CYS A 1 97 ? 11.531 -0.351 -14.187 1.00 98.19 97 CYS A O 1
ATOM 790 N N . TYR A 1 98 ? 10.078 0.392 -12.652 1.00 97.69 98 TYR A N 1
ATOM 791 C CA . TYR A 1 98 ? 9.044 -0.592 -12.945 1.00 97.69 98 TYR A CA 1
ATOM 792 C C . TYR A 1 98 ? 7.732 0.088 -13.330 1.00 97.69 98 TYR A C 1
ATOM 794 O O . TYR A 1 98 ? 7.220 0.933 -12.599 1.00 97.69 98 TYR A O 1
ATOM 802 N N . LEU A 1 99 ? 7.188 -0.310 -14.480 1.00 96.56 99 LEU A N 1
ATOM 803 C CA . LEU A 1 99 ? 5.889 0.117 -14.991 1.00 96.56 99 LEU A CA 1
ATOM 804 C C . LEU A 1 99 ? 4.974 -1.100 -15.124 1.00 96.56 99 LEU A C 1
ATOM 806 O O . LEU A 1 99 ? 5.224 -2.001 -15.935 1.00 96.56 99 LEU A O 1
ATOM 810 N N . HIS A 1 100 ? 3.917 -1.146 -14.317 1.00 94.25 100 HIS A N 1
ATOM 811 C CA . HIS A 1 100 ? 2.991 -2.275 -14.220 1.00 94.25 100 HIS A CA 1
ATOM 812 C C . HIS A 1 100 ? 3.724 -3.607 -13.991 1.00 94.25 100 HIS A C 1
ATOM 814 O O . HIS A 1 100 ? 3.432 -4.625 -14.624 1.00 94.25 100 HIS A O 1
ATOM 820 N N . GLY A 1 101 ? 4.749 -3.571 -13.132 1.00 92.25 101 GLY A N 1
ATOM 821 C CA . GLY A 1 101 ? 5.621 -4.705 -12.814 1.00 92.25 101 GLY A CA 1
ATOM 822 C C . GLY A 1 101 ? 6.669 -5.061 -13.878 1.00 92.25 101 GLY A C 1
ATOM 823 O O . GLY A 1 101 ? 7.417 -6.019 -13.686 1.00 92.25 101 GLY A O 1
ATOM 824 N N . ASN A 1 102 ? 6.760 -4.319 -14.986 1.00 95.38 102 ASN A N 1
ATOM 825 C CA . ASN A 1 102 ? 7.778 -4.538 -16.016 1.00 95.38 102 ASN A CA 1
ATOM 826 C C . ASN A 1 102 ? 8.955 -3.592 -15.804 1.00 95.38 102 ASN A C 1
ATOM 828 O O . ASN A 1 102 ? 8.761 -2.384 -15.708 1.00 95.38 102 ASN A O 1
ATOM 832 N N . ALA A 1 103 ? 10.164 -4.146 -15.766 1.00 97.31 103 ALA A N 1
ATOM 833 C CA . ALA A 1 103 ? 11.387 -3.366 -15.666 1.00 97.31 103 ALA A CA 1
ATOM 834 C C . ALA A 1 103 ? 11.639 -2.576 -16.963 1.00 97.31 103 ALA A C 1
ATOM 836 O O . ALA A 1 103 ? 11.598 -3.160 -18.047 1.00 97.31 103 ALA A O 1
ATOM 837 N N . ILE A 1 104 ? 11.910 -1.279 -16.829 1.00 96.69 104 ILE A N 1
ATOM 838 C CA . ILE A 1 104 ? 12.196 -0.333 -17.912 1.00 96.69 104 ILE A CA 1
ATOM 839 C C . ILE A 1 104 ? 13.322 0.621 -17.494 1.00 96.69 104 ILE A C 1
ATOM 841 O O . ILE A 1 104 ? 13.475 0.928 -16.312 1.00 96.69 104 ILE A O 1
ATOM 845 N N . ASN A 1 105 ? 14.107 1.100 -18.453 1.00 96.62 105 ASN A N 1
ATOM 846 C CA . ASN A 1 105 ? 15.110 2.140 -18.237 1.00 96.62 105 ASN A CA 1
ATOM 847 C C . ASN A 1 105 ? 14.490 3.515 -18.507 1.00 96.62 105 ASN A C 1
ATOM 849 O O . ASN A 1 105 ? 13.958 3.748 -19.589 1.00 96.62 105 ASN A O 1
ATOM 853 N N . VAL A 1 106 ? 14.547 4.418 -17.531 1.00 97.75 106 VAL A N 1
ATOM 854 C CA . VAL A 1 106 ? 13.978 5.777 -17.615 1.00 97.75 106 VAL A CA 1
ATOM 855 C C . VAL A 1 106 ? 15.090 6.788 -17.372 1.00 97.75 106 VAL A C 1
ATOM 857 O O . VAL A 1 106 ? 15.994 6.498 -16.592 1.00 97.75 106 VAL A O 1
ATOM 860 N N . ASP A 1 107 ? 15.058 7.946 -18.028 1.00 97.50 107 ASP A N 1
ATOM 861 C CA . ASP A 1 107 ? 16.033 9.019 -17.822 1.00 97.50 107 ASP A CA 1
ATOM 862 C C . ASP A 1 107 ? 16.126 9.378 -16.332 1.00 97.50 107 ASP A C 1
ATOM 864 O O . ASP A 1 107 ? 15.135 9.733 -15.687 1.00 97.50 107 ASP A O 1
ATOM 868 N N . SER A 1 108 ? 17.337 9.281 -15.782 1.00 97.12 108 SER A N 1
ATOM 869 C CA . SER A 1 108 ? 17.619 9.550 -14.370 1.00 97.12 108 SER A CA 1
ATOM 870 C C . SER A 1 108 ? 17.283 10.984 -13.945 1.00 97.12 108 SER A C 1
ATOM 872 O O . SER A 1 108 ? 17.043 11.227 -12.762 1.00 97.12 108 SER A O 1
ATOM 874 N N . GLU A 1 109 ? 17.243 11.931 -14.884 1.00 96.56 109 GLU A N 1
ATOM 875 C CA . GLU A 1 109 ? 16.876 13.329 -14.638 1.00 96.56 109 GLU A CA 1
ATOM 876 C C . GLU A 1 109 ? 15.366 13.592 -14.817 1.00 96.56 109 GLU A C 1
ATOM 878 O O . GLU A 1 109 ? 14.906 14.717 -14.611 1.00 96.56 109 GLU A O 1
ATOM 883 N N . ASN A 1 110 ? 14.575 12.573 -15.179 1.00 96.62 110 ASN A N 1
ATOM 884 C CA . ASN A 1 110 ? 13.140 12.691 -15.434 1.00 96.62 110 ASN A CA 1
ATOM 885 C C . ASN A 1 110 ? 12.345 11.517 -14.824 1.00 96.62 110 ASN A C 1
ATOM 887 O O . ASN A 1 110 ? 11.748 10.702 -15.520 1.00 96.62 110 ASN A O 1
ATOM 891 N N . LEU A 1 111 ? 12.325 11.441 -13.490 1.00 97.25 111 LEU A N 1
ATOM 892 C CA . LEU A 1 111 ? 11.634 10.390 -12.725 1.00 97.25 111 LEU A CA 1
ATOM 893 C C . LEU A 1 111 ? 10.324 10.864 -12.069 1.00 97.25 111 LEU A C 1
ATOM 895 O O . LEU A 1 111 ? 9.842 10.229 -11.137 1.00 97.25 111 LEU A O 1
ATOM 899 N N . ASP A 1 112 ? 9.733 11.968 -12.532 1.00 96.19 112 ASP A N 1
ATOM 900 C CA . ASP A 1 112 ? 8.587 12.628 -11.877 1.00 96.19 112 ASP A CA 1
ATOM 901 C C . ASP A 1 112 ? 7.347 11.722 -11.714 1.00 96.19 112 ASP A C 1
ATOM 903 O O . ASP A 1 112 ? 6.562 11.894 -10.778 1.00 96.19 112 ASP A O 1
ATOM 907 N N . ASP A 1 113 ? 7.170 10.748 -12.610 1.00 97.50 113 ASP A N 1
ATOM 908 C CA . ASP A 1 113 ? 6.065 9.781 -12.575 1.00 97.50 113 ASP A CA 1
ATOM 909 C C . ASP A 1 113 ? 6.368 8.518 -11.744 1.00 97.50 113 ASP A C 1
ATOM 911 O O . ASP A 1 113 ? 5.500 7.653 -11.590 1.00 97.50 113 ASP A O 1
ATOM 915 N N . PHE A 1 114 ? 7.573 8.413 -11.179 1.00 97.69 114 PHE A N 1
ATOM 916 C CA . PHE A 1 114 ? 8.046 7.249 -10.439 1.00 97.69 114 PHE A CA 1
ATOM 917 C C . PHE A 1 114 ? 8.289 7.579 -8.966 1.00 97.69 114 PHE A C 1
ATOM 919 O O . PHE A 1 114 ? 8.872 8.596 -8.596 1.00 97.69 114 PHE A O 1
ATOM 926 N N . LEU A 1 115 ? 7.852 6.675 -8.095 1.00 97.25 115 LEU A N 1
ATOM 927 C CA . LEU A 1 115 ? 8.008 6.775 -6.655 1.00 97.25 115 LEU A CA 1
ATOM 928 C C . LEU A 1 115 ? 9.060 5.781 -6.177 1.00 97.25 115 LEU A C 1
ATOM 930 O O . LEU A 1 115 ? 9.043 4.604 -6.532 1.00 97.25 115 LEU A O 1
ATOM 934 N N . TRP A 1 116 ? 9.969 6.265 -5.333 1.00 96.38 116 TRP A N 1
ATOM 935 C CA . TRP A 1 116 ? 10.919 5.409 -4.636 1.00 96.38 116 TRP A CA 1
ATOM 936 C C . TRP A 1 116 ? 10.225 4.655 -3.502 1.00 96.38 116 TRP A C 1
ATOM 938 O O . TRP A 1 116 ? 9.642 5.272 -2.602 1.00 96.38 116 TRP A O 1
ATOM 948 N N . ILE A 1 117 ? 10.347 3.331 -3.514 1.00 95.62 117 ILE A N 1
ATOM 949 C CA . ILE A 1 117 ? 9.862 2.454 -2.452 1.00 95.62 117 ILE A CA 1
ATOM 950 C C . ILE A 1 117 ? 11.064 1.984 -1.634 1.00 95.62 117 ILE A C 1
ATOM 952 O O . ILE A 1 117 ? 11.893 1.197 -2.090 1.00 95.62 117 ILE A O 1
ATOM 956 N N . SER A 1 118 ? 11.167 2.461 -0.392 1.00 91.44 118 SER A N 1
ATOM 957 C CA . SER A 1 118 ? 12.331 2.188 0.465 1.00 91.44 118 SER A CA 1
ATOM 958 C C . SER A 1 118 ? 12.455 0.721 0.879 1.00 91.44 118 SER A C 1
ATOM 960 O O . SER A 1 118 ? 13.568 0.247 1.099 1.00 91.44 118 SER A O 1
ATOM 962 N N . SER A 1 119 ? 11.335 0.005 0.998 1.00 88.38 119 SER A N 1
ATOM 963 C CA . SER A 1 119 ? 11.308 -1.400 1.416 1.00 88.38 119 SER A CA 1
ATOM 964 C C . SER A 1 119 ? 11.879 -2.348 0.358 1.00 88.38 119 SER A C 1
ATOM 966 O O . SER A 1 119 ? 12.511 -3.343 0.716 1.00 88.38 119 SER A O 1
ATOM 968 N N . THR A 1 120 ? 11.695 -2.032 -0.926 1.00 91.56 120 THR A N 1
ATOM 969 C CA . THR A 1 120 ? 12.239 -2.798 -2.056 1.00 91.56 120 THR A CA 1
ATOM 970 C C . THR A 1 120 ? 13.560 -2.219 -2.560 1.00 91.56 120 THR A C 1
ATOM 972 O O . THR A 1 120 ? 14.404 -2.961 -3.057 1.00 91.56 120 THR A O 1
ATOM 975 N N . GLY A 1 121 ? 13.781 -0.915 -2.367 1.00 94.75 121 GLY A N 1
ATOM 976 C CA . GLY A 1 121 ? 14.929 -0.202 -2.915 1.00 94.75 121 GLY A CA 1
ATOM 977 C C . GLY A 1 121 ? 14.803 0.029 -4.421 1.00 94.75 121 GLY A C 1
ATOM 978 O O . GLY A 1 121 ? 15.801 -0.071 -5.135 1.00 94.75 121 GLY A O 1
ATOM 979 N N . GLU A 1 122 ? 13.585 0.283 -4.901 1.00 96.56 122 GLU A N 1
ATOM 980 C CA . GLU A 1 122 ? 13.257 0.362 -6.326 1.00 96.56 122 GLU A CA 1
ATOM 981 C C . GLU A 1 122 ? 12.326 1.543 -6.632 1.00 96.56 122 GLU A C 1
ATOM 983 O O . GLU A 1 122 ? 11.555 1.985 -5.776 1.00 96.56 122 GLU A O 1
ATOM 988 N N . TYR A 1 123 ? 12.371 2.022 -7.879 1.00 97.75 123 TYR A N 1
ATOM 989 C CA . TYR A 1 123 ? 11.417 2.992 -8.416 1.00 97.75 123 TYR A CA 1
ATOM 990 C C . TYR A 1 123 ? 10.259 2.282 -9.113 1.00 97.75 123 TYR A C 1
ATOM 992 O O . TYR A 1 123 ? 10.477 1.471 -10.012 1.00 97.75 123 TYR A O 1
ATOM 1000 N N . HIS A 1 124 ? 9.034 2.632 -8.739 1.00 97.81 124 HIS A N 1
ATOM 1001 C CA . HIS A 1 124 ? 7.807 2.097 -9.328 1.00 97.81 124 HIS A CA 1
ATOM 1002 C C . HIS A 1 124 ? 6.926 3.238 -9.817 1.00 97.81 124 HIS A C 1
ATOM 1004 O O . HIS A 1 124 ? 6.916 4.316 -9.224 1.00 97.81 124 HIS A O 1
ATOM 1010 N N . HIS A 1 125 ? 6.211 3.032 -10.918 1.00 97.75 125 HIS A N 1
ATOM 1011 C CA . HIS A 1 125 ? 5.301 4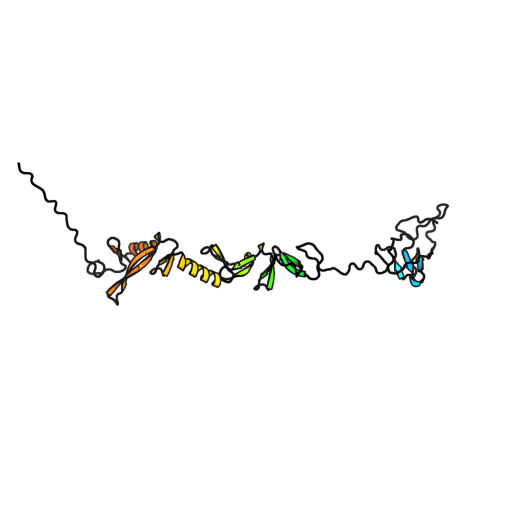.042 -11.440 1.00 97.75 125 HIS A CA 1
ATOM 1012 C C . HIS A 1 125 ? 4.225 4.368 -10.395 1.00 97.75 125 HIS A C 1
ATOM 1014 O O . HIS A 1 125 ? 3.723 3.484 -9.698 1.00 97.75 125 HIS A O 1
ATOM 1020 N N . LYS A 1 126 ? 3.854 5.646 -10.280 1.00 96.50 126 LYS A N 1
ATOM 1021 C CA . LYS A 1 126 ? 2.908 6.130 -9.260 1.00 96.50 126 LYS A CA 1
ATOM 1022 C C . LYS A 1 126 ? 1.556 5.407 -9.272 1.00 96.50 126 LYS A C 1
ATOM 1024 O O . LYS A 1 126 ? 0.948 5.276 -8.220 1.00 96.50 126 LYS A O 1
ATOM 1029 N N . ASP A 1 127 ? 1.112 4.931 -10.436 1.00 95.88 127 ASP A N 1
ATOM 1030 C CA . ASP A 1 127 ? -0.168 4.219 -10.583 1.00 95.88 127 ASP A CA 1
ATOM 1031 C C . ASP A 1 127 ? -0.150 2.817 -9.952 1.00 95.88 127 ASP A C 1
ATOM 1033 O O . ASP A 1 127 ? -1.211 2.276 -9.668 1.00 95.88 127 ASP A O 1
ATOM 1037 N N . ASP A 1 128 ? 1.032 2.234 -9.728 1.00 95.69 128 ASP A N 1
ATOM 1038 C CA . ASP A 1 128 ? 1.187 0.927 -9.073 1.00 95.69 128 ASP A CA 1
ATOM 1039 C C . ASP A 1 128 ? 1.409 1.071 -7.548 1.00 95.69 128 ASP A C 1
ATOM 1041 O O . ASP A 1 128 ? 1.589 0.082 -6.826 1.00 95.69 128 ASP A O 1
ATOM 1045 N N . CYS A 1 129 ? 1.437 2.312 -7.052 1.00 95.94 129 CYS A N 1
ATOM 1046 C CA . CYS A 1 129 ? 1.826 2.657 -5.693 1.00 95.94 129 CYS A CA 1
ATOM 1047 C C . CYS A 1 129 ? 0.658 3.233 -4.885 1.00 95.94 129 CYS A C 1
ATOM 1049 O O . CYS A 1 129 ? -0.155 4.010 -5.382 1.00 95.94 129 CYS A O 1
ATOM 1051 N N . VAL A 1 130 ? 0.660 2.952 -3.586 1.00 96.19 130 VAL A N 1
ATOM 1052 C CA . VAL A 1 130 ? -0.167 3.626 -2.577 1.00 96.19 130 VAL A CA 1
ATOM 1053 C C . VAL A 1 130 ? 0.720 4.195 -1.471 1.00 96.19 130 VAL A C 1
ATOM 1055 O O . VAL A 1 130 ? 1.903 3.865 -1.365 1.00 96.19 130 VAL A O 1
ATOM 1058 N N . CYS A 1 131 ? 0.162 5.075 -0.643 1.00 95.50 131 CYS A N 1
ATOM 1059 C CA . CYS A 1 131 ? 0.855 5.679 0.490 1.00 95.50 131 CYS A CA 1
ATOM 1060 C C . CYS A 1 131 ? 0.225 5.189 1.793 1.00 95.50 131 CYS A C 1
ATOM 1062 O O . CYS A 1 131 ? -0.992 5.132 1.905 1.00 95.50 131 CYS A O 1
ATOM 1064 N N . CYS A 1 132 ? 1.046 4.838 2.779 1.00 96.38 132 CYS A N 1
ATOM 1065 C CA . CYS A 1 132 ? 0.555 4.428 4.088 1.00 96.38 132 CYS A CA 1
ATOM 1066 C C . CYS A 1 132 ? -0.028 5.623 4.858 1.00 96.38 132 CYS A C 1
ATOM 1068 O O . CYS A 1 132 ? 0.721 6.517 5.259 1.00 96.38 132 CYS A O 1
ATOM 1070 N N . ASP A 1 133 ? -1.316 5.588 5.198 1.00 94.69 133 ASP A N 1
ATOM 1071 C CA . ASP A 1 133 ? -2.006 6.701 5.877 1.00 94.69 133 ASP A CA 1
ATOM 1072 C C . ASP A 1 133 ? -1.566 6.959 7.324 1.00 94.69 133 ASP A C 1
ATOM 1074 O O . ASP A 1 133 ? -1.921 7.971 7.934 1.00 94.69 133 ASP A O 1
ATOM 1078 N N . ASN A 1 134 ? -0.756 6.066 7.897 1.00 95.50 134 ASN A N 1
ATOM 1079 C CA . ASN A 1 134 ? -0.183 6.271 9.224 1.00 95.50 134 ASN A CA 1
ATOM 1080 C C . ASN A 1 134 ? 1.231 6.880 9.191 1.00 95.50 134 ASN A C 1
ATOM 1082 O O . ASN A 1 134 ? 1.516 7.789 9.971 1.00 95.50 134 ASN A O 1
ATOM 1086 N N . CYS A 1 135 ? 2.139 6.376 8.345 1.00 95.06 135 CYS A N 1
ATOM 1087 C CA . CYS A 1 135 ? 3.543 6.822 8.327 1.00 95.06 135 CYS A CA 1
ATOM 1088 C C . CYS A 1 135 ? 3.938 7.661 7.103 1.00 95.06 135 CYS A C 1
ATOM 1090 O O . CYS A 1 135 ? 4.993 8.293 7.137 1.00 95.06 135 CYS A O 1
ATOM 1092 N N . GLY A 1 136 ? 3.113 7.694 6.056 1.00 94.12 136 GLY A N 1
ATOM 1093 C CA . GLY A 1 136 ? 3.377 8.413 4.810 1.00 94.12 136 GLY A CA 1
ATOM 1094 C C . GLY A 1 136 ? 4.388 7.733 3.881 1.00 94.12 136 GLY A C 1
ATOM 1095 O O . GLY A 1 136 ? 4.921 8.384 2.987 1.00 94.12 136 GLY A O 1
ATOM 1096 N N . GLU A 1 137 ? 4.718 6.462 4.119 1.00 94.38 137 GLU A N 1
ATOM 1097 C CA . GLU A 1 137 ? 5.648 5.706 3.277 1.00 94.38 137 GLU A CA 1
ATOM 1098 C C . GLU A 1 137 ? 4.938 5.146 2.040 1.00 94.38 137 GLU A C 1
ATOM 1100 O O . GLU A 1 137 ? 3.839 4.602 2.156 1.00 94.38 137 GLU A O 1
ATOM 1105 N N . ASN A 1 138 ? 5.577 5.267 0.872 1.00 95.69 138 ASN A N 1
ATOM 1106 C CA . ASN A 1 138 ? 5.084 4.688 -0.376 1.00 95.69 138 ASN A CA 1
ATOM 1107 C C . ASN A 1 138 ? 5.354 3.184 -0.415 1.00 95.69 138 ASN A C 1
ATOM 1109 O O . ASN A 1 138 ? 6.424 2.721 -0.013 1.00 95.69 138 ASN A O 1
ATOM 1113 N N . LEU A 1 139 ? 4.401 2.441 -0.959 1.00 95.12 139 LEU A N 1
ATOM 1114 C CA . LEU A 1 139 ? 4.470 1.001 -1.129 1.00 95.12 139 LEU A CA 1
ATOM 1115 C C . LEU A 1 139 ? 3.682 0.566 -2.363 1.00 95.12 139 LEU A C 1
ATOM 1117 O O . LEU A 1 139 ? 2.878 1.328 -2.893 1.00 95.12 139 LEU A O 1
ATOM 1121 N N . LEU A 1 140 ? 3.899 -0.670 -2.799 1.00 95.31 140 LEU A N 1
ATOM 1122 C CA . LEU A 1 140 ? 3.102 -1.263 -3.864 1.00 95.31 140 LEU A CA 1
ATOM 1123 C C . LEU A 1 140 ? 1.681 -1.512 -3.372 1.00 95.31 140 LEU A C 1
ATOM 1125 O O . LEU A 1 140 ? 1.491 -2.024 -2.268 1.00 95.31 140 LEU A O 1
ATOM 1129 N N . GLU A 1 141 ? 0.694 -1.210 -4.214 1.00 92.38 141 GLU A N 1
ATOM 1130 C CA . GLU A 1 141 ? -0.720 -1.450 -3.898 1.00 92.38 141 GLU A CA 1
ATOM 1131 C C . GLU A 1 141 ? -0.968 -2.918 -3.510 1.00 92.38 141 GLU A C 1
ATOM 1133 O O . GLU A 1 141 ? -1.672 -3.205 -2.545 1.00 92.38 141 GLU A O 1
ATOM 1138 N N . GLY A 1 142 ? -0.317 -3.853 -4.211 1.00 90.94 142 GLY A N 1
ATOM 1139 C CA . GLY A 1 142 ? -0.432 -5.290 -3.947 1.00 90.94 142 GLY A CA 1
ATOM 1140 C C . GLY A 1 142 ? 0.174 -5.764 -2.620 1.00 90.94 142 GLY A C 1
ATOM 1141 O O . GLY A 1 142 ? -0.186 -6.847 -2.158 1.00 90.94 142 GLY A O 1
ATOM 1142 N N . ASP A 1 143 ? 1.055 -4.970 -2.007 1.00 92.19 143 ASP A N 1
ATOM 1143 C CA . ASP A 1 143 ? 1.707 -5.283 -0.729 1.00 92.19 143 ASP A CA 1
ATOM 1144 C C . ASP A 1 143 ? 1.054 -4.554 0.459 1.00 92.19 143 ASP A C 1
ATOM 1146 O O . ASP A 1 143 ? 1.459 -4.749 1.607 1.00 92.19 143 ASP A O 1
ATOM 1150 N N . ALA A 1 144 ? 0.057 -3.705 0.202 1.00 94.75 144 ALA A N 1
ATOM 1151 C CA . ALA A 1 144 ? -0.600 -2.910 1.226 1.00 94.75 144 ALA A CA 1
ATOM 1152 C C . ALA A 1 144 ? -1.659 -3.705 2.000 1.00 94.75 144 ALA A C 1
ATOM 1154 O O . ALA A 1 144 ? -2.511 -4.383 1.423 1.00 94.75 144 ALA A O 1
ATOM 1155 N N . ASP A 1 145 ? -1.668 -3.541 3.323 1.00 95.19 145 ASP A N 1
ATOM 1156 C CA . ASP A 1 145 ? -2.779 -3.966 4.171 1.00 95.19 145 ASP A CA 1
ATOM 1157 C C . ASP A 1 145 ? -3.918 -2.936 4.044 1.00 95.19 145 ASP A C 1
ATOM 1159 O O . ASP A 1 145 ? -3.712 -1.751 4.309 1.00 95.19 145 ASP A O 1
ATOM 1163 N N . TYR A 1 146 ? -5.117 -3.371 3.651 1.00 96.38 146 TYR A N 1
ATOM 1164 C CA . TYR A 1 146 ? -6.312 -2.519 3.584 1.00 96.38 146 TYR A CA 1
ATOM 1165 C C . TYR A 1 146 ? -7.160 -2.657 4.854 1.00 96.38 146 TYR A C 1
ATOM 1167 O O . TYR A 1 146 ? -7.419 -3.779 5.301 1.00 96.38 146 TYR A O 1
ATOM 1175 N N . SER A 1 147 ? -7.629 -1.537 5.410 1.00 97.00 147 SER A N 1
ATOM 1176 C CA . SER A 1 147 ? -8.552 -1.530 6.552 1.00 97.00 147 SER A CA 1
ATOM 1177 C C . SER A 1 147 ? -9.968 -1.171 6.125 1.00 97.00 147 SER A C 1
ATOM 1179 O O . SER A 1 147 ? -10.204 -0.106 5.568 1.00 97.00 147 SER A O 1
ATOM 1181 N N . GLU A 1 148 ? -10.938 -2.003 6.496 1.00 96.50 148 GLU A N 1
ATOM 1182 C CA . GLU A 1 148 ? -12.366 -1.691 6.332 1.00 96.50 148 GLU A CA 1
ATOM 1183 C C . GLU A 1 148 ? -12.863 -0.633 7.336 1.00 96.50 148 GLU A C 1
ATOM 1185 O O . GLU A 1 148 ? -13.919 -0.046 7.139 1.00 96.50 148 GLU A O 1
ATOM 1190 N N . VAL A 1 149 ? -12.121 -0.383 8.421 1.00 95.69 149 VAL A N 1
ATOM 1191 C CA . VAL A 1 149 ? -12.507 0.585 9.462 1.00 95.69 149 VAL A CA 1
ATOM 1192 C C . VAL A 1 149 ? -12.188 2.009 9.025 1.00 95.69 149 VAL A C 1
ATOM 1194 O O . VAL A 1 149 ? -12.971 2.923 9.276 1.00 95.69 149 VAL A O 1
ATOM 1197 N N . THR A 1 150 ? -11.006 2.212 8.444 1.00 96.06 150 THR A N 1
ATOM 1198 C CA . THR A 1 150 ? -10.567 3.527 7.965 1.00 96.06 150 THR A CA 1
ATOM 1199 C C . THR A 1 150 ? -10.792 3.718 6.471 1.00 96.06 150 THR A C 1
ATOM 1201 O O . THR A 1 150 ? -10.803 4.863 6.043 1.00 96.06 150 THR A O 1
ATOM 1204 N N . GLU A 1 151 ? -11.016 2.633 5.721 1.00 96.50 151 GLU A N 1
ATOM 1205 C CA . GLU A 1 151 ? -11.104 2.579 4.254 1.00 96.50 151 GLU A CA 1
ATOM 1206 C C . GLU A 1 151 ? -9.795 2.949 3.531 1.00 96.50 151 GLU A C 1
ATOM 1208 O O . GLU A 1 151 ? -9.824 3.371 2.378 1.00 96.50 151 GLU A O 1
ATOM 1213 N N . GLU A 1 152 ? -8.649 2.748 4.189 1.00 96.94 152 GLU A N 1
ATOM 1214 C CA . GLU A 1 152 ? -7.327 3.203 3.732 1.00 96.94 152 GLU A CA 1
ATOM 1215 C C . GLU A 1 152 ? -6.270 2.077 3.695 1.00 96.94 152 GLU A C 1
ATOM 1217 O O . GLU A 1 152 ? -6.491 0.965 4.195 1.00 96.94 152 GLU A O 1
ATOM 1222 N N . HIS A 1 153 ? -5.095 2.382 3.126 1.00 96.62 153 HIS A N 1
ATOM 1223 C CA . HIS A 1 153 ? -3.980 1.448 2.931 1.00 96.62 153 HIS A CA 1
ATOM 1224 C C . HIS A 1 153 ? -2.816 1.676 3.906 1.00 96.62 153 HIS A C 1
ATOM 1226 O O . HIS A 1 153 ? -2.452 2.801 4.256 1.00 96.62 153 HIS A O 1
ATOM 1232 N N . TYR A 1 154 ? -2.169 0.584 4.320 1.00 97.44 154 TYR A N 1
ATOM 1233 C CA . TYR A 1 154 ? -1.101 0.602 5.315 1.00 97.44 154 TYR A CA 1
ATOM 1234 C C . TYR A 1 154 ? 0.075 -0.285 4.926 1.00 97.44 154 TYR A C 1
ATOM 1236 O O . TYR A 1 154 ? -0.086 -1.377 4.392 1.00 97.44 154 TYR A O 1
ATOM 1244 N N . CYS A 1 155 ? 1.284 0.160 5.274 1.00 95.31 155 CYS A N 1
ATOM 1245 C CA . CYS A 1 155 ? 2.506 -0.604 5.019 1.00 95.31 155 CYS A CA 1
ATOM 1246 C C . CYS A 1 155 ? 2.686 -1.826 5.925 1.00 95.31 155 CYS A C 1
ATOM 1248 O O . CYS A 1 155 ? 3.525 -2.682 5.651 1.00 95.31 155 CYS A O 1
ATOM 1250 N N . CYS A 1 156 ? 1.952 -1.883 7.036 1.00 94.38 156 CYS A N 1
ATOM 1251 C CA . CYS A 1 156 ? 1.962 -3.011 7.950 1.00 94.38 156 CYS A CA 1
ATOM 1252 C C . CYS A 1 156 ? 0.784 -2.953 8.925 1.00 94.38 156 CYS A C 1
ATOM 1254 O O . CYS A 1 156 ? 0.255 -1.880 9.240 1.00 94.38 156 CYS A O 1
ATOM 1256 N N . LYS A 1 157 ? 0.482 -4.108 9.524 1.00 95.81 157 LYS A N 1
ATOM 1257 C CA . LYS A 1 157 ? -0.509 -4.248 10.600 1.00 95.81 157 LYS A CA 1
ATOM 1258 C C . LYS A 1 157 ? -0.344 -3.266 11.755 1.00 95.81 157 LYS A C 1
ATOM 1260 O O . LYS A 1 157 ? -1.338 -2.759 12.246 1.00 95.81 157 LYS A O 1
ATOM 1265 N N . GLU A 1 158 ? 0.881 -2.957 12.180 1.00 96.81 158 GLU A N 1
ATOM 1266 C CA . GLU A 1 158 ? 1.091 -2.016 13.293 1.00 96.81 158 GLU A CA 1
ATOM 1267 C C . GLU A 1 158 ? 0.634 -0.591 12.932 1.00 96.81 158 GLU A C 1
ATOM 1269 O O . GLU A 1 158 ? 0.066 0.116 13.765 1.00 96.81 158 GLU A O 1
ATOM 1274 N N . CYS A 1 159 ? 0.878 -0.158 11.693 1.00 97.06 159 CYS A N 1
ATOM 1275 C CA . CYS A 1 159 ? 0.398 1.127 11.190 1.00 97.06 159 CYS A CA 1
ATOM 1276 C C . CYS A 1 159 ? -1.130 1.146 11.091 1.00 97.06 159 CYS A C 1
ATOM 1278 O O . CYS A 1 159 ? -1.751 2.108 11.542 1.00 97.06 159 CYS A O 1
ATOM 1280 N N . MET A 1 160 ? -1.709 0.066 10.565 1.00 97.31 160 MET A N 1
ATOM 1281 C CA . MET A 1 160 ? -3.154 -0.111 10.457 1.00 97.31 160 MET A CA 1
ATOM 1282 C C . MET A 1 160 ? -3.831 -0.082 11.832 1.00 97.31 160 MET A C 1
ATOM 1284 O O . MET A 1 160 ? -4.699 0.749 12.067 1.00 97.31 160 MET A O 1
ATOM 1288 N N . GLU A 1 161 ? -3.381 -0.904 12.784 1.00 97.06 161 GLU A N 1
ATOM 1289 C CA . GLU A 1 161 ? -3.947 -0.987 14.138 1.00 97.06 161 GLU A CA 1
ATOM 1290 C C . GLU A 1 161 ? -3.909 0.369 14.860 1.00 97.06 161 GLU A C 1
ATOM 1292 O O . GLU A 1 161 ? -4.892 0.776 15.476 1.00 97.06 161 GLU A O 1
ATOM 1297 N N . LYS A 1 162 ? -2.807 1.124 14.742 1.00 97.00 162 LYS A N 1
ATOM 1298 C CA . LYS A 1 162 ? -2.706 2.478 15.319 1.00 97.00 162 LYS A CA 1
ATOM 1299 C C . LYS A 1 162 ? -3.700 3.457 14.694 1.00 97.00 162 LYS A C 1
ATOM 1301 O O . LYS A 1 162 ? -4.268 4.294 15.410 1.00 97.00 162 LYS A O 1
ATOM 1306 N N . ALA A 1 163 ? -3.875 3.387 13.377 1.00 97.12 163 ALA A N 1
ATOM 1307 C CA . ALA A 1 163 ? -4.809 4.234 12.651 1.00 97.12 163 ALA A CA 1
ATOM 1308 C C . ALA A 1 163 ? -6.259 3.886 13.012 1.00 97.12 163 ALA A C 1
ATOM 1310 O O . ALA A 1 163 ? -7.015 4.780 13.395 1.00 97.12 163 ALA A O 1
ATOM 1311 N N . GLU A 1 164 ? -6.614 2.599 13.012 1.00 97.75 164 GLU A N 1
ATOM 1312 C CA . GLU A 1 164 ? -7.928 2.111 13.428 1.00 97.75 164 GLU A CA 1
ATOM 1313 C C . GLU A 1 164 ? -8.257 2.489 14.871 1.00 97.75 164 GLU A C 1
ATOM 1315 O O . GLU A 1 164 ? -9.346 2.986 15.142 1.00 97.75 164 GLU A O 1
ATOM 1320 N N . ASP A 1 165 ? -7.322 2.313 15.806 1.00 96.06 165 ASP A N 1
ATOM 1321 C CA . ASP A 1 165 ? -7.506 2.708 17.205 1.00 96.06 165 ASP A CA 1
ATOM 1322 C C . ASP A 1 165 ? -7.813 4.201 17.328 1.00 96.06 165 ASP A C 1
ATOM 1324 O O . ASP A 1 165 ? -8.677 4.629 18.099 1.00 96.06 165 ASP A O 1
ATOM 1328 N N . THR A 1 166 ? -7.087 5.017 16.568 1.00 96.25 166 THR A N 1
ATOM 1329 C CA . THR A 1 166 ? -7.273 6.469 16.554 1.00 96.25 166 THR A CA 1
ATOM 1330 C C . THR A 1 166 ? -8.612 6.848 15.927 1.00 96.25 166 THR A C 1
ATOM 1332 O O . THR A 1 166 ? -9.259 7.784 16.403 1.00 96.25 166 THR A O 1
ATOM 1335 N N . PHE A 1 167 ? -9.033 6.130 14.889 1.00 97.12 167 PHE A N 1
ATOM 1336 C CA . PHE A 1 167 ? -10.315 6.315 14.224 1.00 97.12 167 PHE A CA 1
ATOM 1337 C C . PHE A 1 167 ? -11.480 5.936 15.142 1.00 97.12 167 PHE A C 1
ATOM 1339 O O . PHE A 1 167 ? -12.343 6.774 15.408 1.00 97.12 167 PHE A O 1
ATOM 1346 N N . LYS A 1 168 ? -11.462 4.726 15.712 1.00 97.06 168 LYS A N 1
ATOM 1347 C CA . LYS A 1 168 ? -12.482 4.221 16.643 1.00 97.06 168 LYS A CA 1
ATOM 1348 C C . LYS A 1 168 ? -12.644 5.162 17.837 1.00 97.06 168 LYS A C 1
ATOM 1350 O O . LYS A 1 168 ? -13.753 5.585 18.135 1.00 97.06 168 LYS A O 1
ATOM 1355 N N . ARG A 1 169 ? -11.541 5.632 18.435 1.00 95.56 169 ARG A N 1
ATOM 1356 C CA . ARG A 1 169 ? -11.584 6.609 19.545 1.00 95.56 169 ARG A CA 1
ATOM 1357 C C . ARG A 1 169 ? -12.269 7.934 19.211 1.00 95.56 169 ARG A C 1
ATOM 1359 O O . ARG A 1 169 ? -12.712 8.621 20.128 1.00 95.56 169 ARG A O 1
ATOM 1366 N N . LYS A 1 170 ? -12.288 8.337 17.940 1.00 96.12 170 LYS A N 1
ATOM 1367 C CA . LYS A 1 170 ? -12.891 9.601 17.493 1.00 96.12 170 LYS A CA 1
ATOM 1368 C C . LYS A 1 170 ? -14.323 9.431 17.001 1.00 96.12 170 LYS A C 1
ATOM 1370 O O . LYS A 1 170 ? -15.108 10.360 17.161 1.00 96.12 170 LYS A O 1
ATOM 1375 N N . ASN A 1 171 ? -14.624 8.291 16.385 1.00 96.56 171 ASN A N 1
ATOM 1376 C CA . ASN A 1 171 ? -15.836 8.112 15.593 1.00 96.56 171 ASN A CA 1
ATOM 1377 C C . ASN A 1 171 ? -16.801 7.072 16.171 1.00 96.56 171 ASN A C 1
ATOM 1379 O O . ASN A 1 171 ? -17.965 7.080 15.789 1.00 96.56 171 ASN A O 1
ATOM 1383 N N . TRP A 1 172 ? -16.335 6.167 17.033 1.00 97.50 172 TRP A N 1
ATOM 1384 C CA . TRP A 1 172 ? -17.115 5.040 17.551 1.00 97.50 172 TRP A CA 1
ATOM 1385 C C . TRP A 1 172 ? -17.383 5.197 19.052 1.00 97.50 172 TRP A C 1
ATOM 1387 O O . TRP A 1 172 ? -16.832 6.071 19.729 1.00 97.50 172 TRP A O 1
ATOM 1397 N N . TYR A 1 173 ? -18.227 4.321 19.586 1.00 96.56 173 TYR A N 1
ATOM 1398 C CA . TYR A 1 173 ? -18.673 4.321 20.972 1.00 96.56 173 TYR A CA 1
ATOM 1399 C C . TYR A 1 173 ? -18.097 3.124 21.723 1.00 96.56 173 TYR A C 1
ATOM 1401 O O . TYR A 1 173 ? -18.216 1.980 21.292 1.00 96.56 173 TYR A O 1
ATOM 1409 N N . TYR A 1 174 ? -17.452 3.389 22.856 1.00 97.00 174 TYR A N 1
ATOM 1410 C CA . TYR A 1 174 ? -16.824 2.350 23.667 1.00 97.00 174 TYR A CA 1
ATOM 1411 C C . TYR A 1 174 ? -17.806 1.762 24.684 1.00 97.00 174 TYR A C 1
ATOM 1413 O O . TYR A 1 174 ? -18.424 2.497 25.465 1.00 97.00 174 TYR A O 1
ATOM 1421 N N . SER A 1 175 ? -17.907 0.435 24.713 1.00 97.56 175 SER A N 1
ATOM 1422 C CA . SER A 1 175 ? -18.526 -0.302 25.810 1.00 97.56 175 SER A CA 1
ATOM 1423 C C . SER A 1 175 ? -17.486 -0.631 26.876 1.00 97.56 175 SER A C 1
ATOM 1425 O O . SER A 1 175 ? -16.528 -1.359 26.631 1.00 97.56 175 SER A O 1
ATOM 1427 N N . GLU A 1 176 ? -17.715 -0.138 28.088 1.00 97.75 176 GLU A N 1
ATOM 1428 C CA . GLU A 1 176 ? -16.895 -0.444 29.260 1.00 97.75 176 GLU A CA 1
ATOM 1429 C C . GLU A 1 176 ? -17.093 -1.877 29.761 1.00 97.75 176 GLU A C 1
ATOM 1431 O O . GLU A 1 176 ? -16.183 -2.435 30.366 1.00 97.75 176 GLU A O 1
ATOM 1436 N N . TYR A 1 177 ? -18.278 -2.455 29.549 1.00 97.25 177 TYR A N 1
ATOM 1437 C CA . TYR A 1 177 ? -18.575 -3.834 29.928 1.00 97.25 177 TYR A CA 1
ATOM 1438 C C . TYR A 1 177 ? -17.967 -4.845 28.949 1.00 97.25 177 TYR A C 1
ATOM 1440 O O . TYR A 1 177 ? -17.355 -5.815 29.384 1.00 97.25 177 TYR A O 1
ATOM 1448 N N . ASP A 1 178 ? -18.121 -4.620 27.640 1.00 97.12 178 ASP A N 1
ATOM 1449 C CA . ASP A 1 178 ? -17.608 -5.534 26.609 1.00 97.12 178 ASP A CA 1
ATOM 1450 C C . ASP A 1 178 ? -16.121 -5.314 26.296 1.00 97.12 178 ASP A C 1
ATOM 1452 O O . ASP A 1 178 ? -15.512 -6.131 25.609 1.00 97.12 178 ASP A O 1
ATOM 1456 N N . GLU A 1 179 ? -15.554 -4.195 26.757 1.00 96.75 179 GLU A N 1
ATOM 1457 C CA . GLU A 1 179 ? -14.197 -3.744 26.430 1.00 96.75 179 GLU A CA 1
ATOM 1458 C C . GLU A 1 179 ? -13.963 -3.613 24.909 1.00 96.75 179 GLU A C 1
ATOM 1460 O O . GLU A 1 179 ? -12.886 -3.907 24.386 1.00 96.75 179 GLU A O 1
ATOM 1465 N N . ALA A 1 180 ? -14.991 -3.156 24.182 1.00 96.25 180 ALA A N 1
ATOM 1466 C CA . ALA A 1 180 ? -15.027 -3.108 22.720 1.00 96.25 180 ALA A CA 1
ATOM 1467 C C . ALA A 1 180 ? -15.633 -1.800 22.176 1.00 96.25 180 ALA A C 1
ATOM 1469 O O . ALA A 1 180 ? -16.368 -1.095 22.869 1.00 96.25 180 ALA A O 1
ATOM 1470 N N . TRP A 1 181 ? -15.316 -1.479 20.917 1.00 97.00 181 TRP A N 1
ATOM 1471 C CA . TRP A 1 181 ? -15.844 -0.316 20.193 1.00 97.00 181 TRP A CA 1
ATOM 1472 C C . TRP A 1 181 ? -16.980 -0.718 19.252 1.00 97.00 181 TRP A C 1
ATOM 1474 O O . TRP A 1 181 ? -16.882 -1.746 18.586 1.00 97.00 181 TRP A O 1
ATOM 1484 N N . TYR A 1 182 ? -17.988 0.144 19.139 1.00 96.25 182 TYR A N 1
ATOM 1485 C CA . TYR A 1 182 ? -19.171 -0.047 18.300 1.00 96.25 182 TYR A CA 1
ATOM 1486 C C . TYR A 1 182 ? -19.456 1.202 17.465 1.00 96.25 182 TYR A C 1
ATOM 1488 O O . TYR A 1 182 ? -19.302 2.326 17.944 1.00 96.25 182 TYR A O 1
ATOM 1496 N N . GLU A 1 183 ? -19.860 1.012 16.212 1.00 95.38 183 GLU A N 1
ATOM 1497 C CA . GLU A 1 183 ? -20.073 2.099 15.249 1.00 95.38 183 GLU A CA 1
ATOM 1498 C C . GLU A 1 183 ? -21.249 3.005 15.617 1.00 95.38 183 GLU A C 1
ATOM 1500 O O . GLU A 1 183 ? -21.147 4.228 15.500 1.00 95.38 183 GLU A O 1
ATOM 1505 N N . SER A 1 184 ? -22.362 2.423 16.073 1.00 95.88 184 SER A N 1
ATOM 1506 C CA . SER A 1 184 ? -23.582 3.166 16.371 1.00 95.88 184 SER A CA 1
ATOM 1507 C C . SER A 1 184 ? -23.744 3.426 17.863 1.00 95.88 184 SER A C 1
ATOM 1509 O O . SER A 1 184 ? -23.489 2.567 18.705 1.00 95.88 184 SER A O 1
ATOM 1511 N N . LEU A 1 185 ? -24.254 4.612 18.200 1.00 94.12 185 LEU A N 1
ATOM 1512 C CA . LEU A 1 185 ? -24.684 4.908 19.565 1.00 94.12 185 LEU A CA 1
ATOM 1513 C C . LEU A 1 185 ? -25.890 4.053 19.968 1.00 94.12 185 LEU A C 1
ATOM 1515 O O . LEU A 1 185 ? -26.028 3.730 21.141 1.00 94.12 185 LEU A O 1
ATOM 1519 N N . ASP A 1 186 ? -26.739 3.685 19.005 1.00 95.88 186 ASP A N 1
ATOM 1520 C CA . ASP A 1 186 ? -27.938 2.873 19.247 1.00 95.88 186 ASP A CA 1
ATOM 1521 C C . ASP A 1 186 ? -27.590 1.438 19.680 1.00 95.88 186 ASP A C 1
ATOM 1523 O O . ASP A 1 186 ? -28.418 0.757 20.284 1.00 95.88 186 ASP A O 1
ATOM 1527 N N . ASP A 1 187 ? -26.355 1.002 19.420 1.00 96.12 187 ASP A N 1
ATOM 1528 C CA . ASP A 1 187 ? -25.831 -0.292 19.857 1.00 96.12 187 ASP A CA 1
ATOM 1529 C C . ASP A 1 187 ? -25.385 -0.262 21.327 1.00 96.12 187 ASP A C 1
ATOM 1531 O O . ASP A 1 187 ? -25.138 -1.312 21.921 1.00 96.12 187 ASP A O 1
ATOM 1535 N N . ILE A 1 188 ? -25.289 0.926 21.936 1.00 97.25 188 ILE A N 1
ATOM 1536 C CA . ILE A 1 188 ? -24.830 1.125 23.310 1.00 97.25 188 ILE A CA 1
ATOM 1537 C C . ILE A 1 188 ? -25.993 1.484 24.229 1.00 97.25 188 ILE A C 1
ATOM 1539 O O . ILE A 1 188 ? -26.739 2.437 24.018 1.00 97.25 188 ILE A O 1
ATOM 1543 N N . THR A 1 189 ? -26.069 0.773 25.346 1.00 96.81 189 THR A N 1
ATOM 1544 C CA . THR A 1 189 ? -26.957 1.071 26.469 1.00 96.81 189 THR A CA 1
ATOM 1545 C C . THR A 1 189 ? -26.172 1.033 27.787 1.00 96.81 189 THR A C 1
ATOM 1547 O O . THR A 1 189 ? -24.937 1.084 27.783 1.00 96.81 189 THR A O 1
ATOM 1550 N N . ARG A 1 190 ? -26.858 1.015 28.933 1.00 97.38 190 ARG A N 1
ATOM 1551 C CA . ARG A 1 190 ? -26.260 1.062 30.272 1.00 97.38 190 ARG A CA 1
ATOM 1552 C C . ARG A 1 190 ? -26.662 -0.144 31.116 1.00 97.38 190 ARG A C 1
ATOM 1554 O O . ARG A 1 190 ? -27.790 -0.620 31.041 1.00 97.38 190 ARG A O 1
ATOM 1561 N N . ILE A 1 191 ? -25.731 -0.601 31.947 1.00 97.69 191 ILE A N 1
ATOM 1562 C CA . ILE A 1 191 ? -25.959 -1.598 32.997 1.00 97.69 191 ILE A CA 1
ATOM 1563 C C . ILE A 1 191 ? -25.319 -1.115 34.298 1.00 97.69 191 ILE A C 1
ATOM 1565 O O . ILE A 1 191 ? -24.238 -0.528 34.294 1.00 97.69 191 ILE A O 1
ATOM 1569 N N . ASN A 1 192 ? -25.989 -1.365 35.416 1.00 96.88 192 ASN A N 1
ATOM 1570 C CA . ASN A 1 192 ? -25.484 -1.110 36.755 1.00 96.88 192 ASN A CA 1
ATOM 1571 C C . ASN A 1 192 ? -24.777 -2.365 37.275 1.00 96.88 192 ASN A C 1
ATOM 1573 O O . ASN A 1 192 ? -25.427 -3.391 37.468 1.00 96.88 192 ASN A O 1
ATOM 1577 N N . ILE A 1 193 ? -23.469 -2.263 37.513 1.00 97.00 193 ILE A N 1
ATOM 1578 C CA . ILE A 1 193 ? -22.606 -3.350 37.989 1.00 97.00 193 ILE A C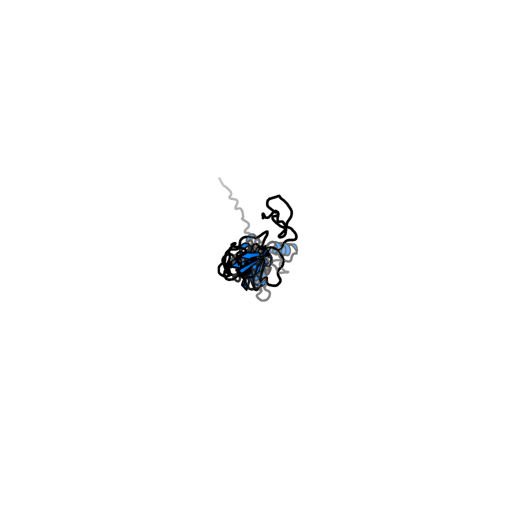A 1
ATOM 1579 C C . ILE A 1 193 ? -22.361 -3.209 39.489 1.00 97.00 193 ILE A C 1
ATOM 1581 O O . ILE A 1 193 ? -21.930 -2.150 39.947 1.00 97.00 193 ILE A O 1
ATOM 1585 N N . TRP A 1 194 ? -22.638 -4.246 40.275 1.00 96.62 194 TRP A N 1
ATOM 1586 C CA . TRP A 1 194 ? -22.474 -4.198 41.725 1.00 96.62 194 TRP A CA 1
ATOM 1587 C C . TRP A 1 194 ? -21.001 -4.274 42.140 1.00 96.62 194 TRP A C 1
ATOM 1589 O O . TRP A 1 194 ? -20.320 -5.281 41.950 1.00 96.62 194 TRP A O 1
ATOM 1599 N N . ASN A 1 195 ? -20.507 -3.221 42.791 1.00 94.25 195 ASN A N 1
ATOM 1600 C CA . ASN A 1 195 ? -19.203 -3.225 43.439 1.00 94.25 195 ASN A CA 1
ATOM 1601 C C . ASN A 1 195 ? -19.357 -3.674 44.900 1.00 94.25 195 ASN A C 1
ATOM 1603 O O . ASN A 1 195 ? -19.752 -2.895 45.769 1.00 94.25 195 ASN A O 1
ATOM 1607 N N . GLU A 1 196 ? -19.002 -4.928 45.197 1.00 92.38 196 GLU A N 1
ATOM 1608 C CA . GLU A 1 196 ? -19.098 -5.480 46.558 1.00 92.38 196 GLU A CA 1
ATOM 1609 C C . GLU A 1 196 ? -18.261 -4.709 47.590 1.00 92.38 196 GLU A C 1
ATOM 1611 O O . GLU A 1 196 ? -18.680 -4.546 48.738 1.00 92.38 196 GLU A O 1
ATOM 1616 N N . SER A 1 197 ? -17.078 -4.228 47.193 1.00 93.38 197 SER A N 1
ATOM 1617 C CA . SER A 1 197 ? -16.136 -3.568 48.105 1.00 93.38 197 SER A CA 1
ATOM 1618 C C . SER A 1 197 ? -16.638 -2.198 48.546 1.00 93.38 197 SER A C 1
ATOM 1620 O O . SER A 1 197 ? -16.476 -1.818 49.706 1.00 93.38 197 SER A O 1
ATOM 1622 N N . GLU A 1 198 ? -17.264 -1.468 47.626 1.00 93.38 198 GLU A N 1
ATOM 1623 C CA . GLU A 1 198 ? -17.814 -0.138 47.883 1.00 93.38 198 GLU A CA 1
ATOM 1624 C C . GLU A 1 198 ? -19.298 -0.177 48.271 1.00 93.38 198 GLU A C 1
ATOM 1626 O O . GLU A 1 198 ? -19.823 0.798 48.811 1.00 93.38 198 GLU A O 1
ATOM 1631 N N . SER A 1 199 ? -19.960 -1.324 48.077 1.00 92.19 199 SER A N 1
ATOM 1632 C CA . SER A 1 199 ? -21.395 -1.521 48.302 1.00 92.19 199 SER A CA 1
ATOM 1633 C C . SER A 1 199 ? -22.257 -0.498 47.547 1.00 92.19 199 SER A C 1
ATOM 1635 O O . SER A 1 199 ? -23.236 0.028 48.089 1.00 92.19 199 SER A O 1
ATOM 1637 N N . ILE A 1 200 ? -21.878 -0.212 46.300 1.00 93.06 200 ILE A N 1
ATOM 1638 C CA . ILE A 1 200 ? -22.588 0.671 45.368 1.00 93.06 200 ILE A CA 1
ATOM 1639 C C . ILE A 1 200 ? -22.622 0.044 43.972 1.00 93.06 200 ILE A C 1
ATOM 1641 O O . ILE A 1 200 ? -21.801 -0.813 43.657 1.00 93.06 200 ILE A O 1
ATOM 1645 N N . TYR A 1 201 ? -23.559 0.489 43.136 1.00 94.88 201 TYR A N 1
ATOM 1646 C CA . TYR A 1 201 ? -23.537 0.167 41.712 1.00 94.88 201 TYR A CA 1
ATOM 1647 C C . TYR A 1 201 ? -22.696 1.181 40.937 1.00 94.88 201 TYR A C 1
ATOM 1649 O O . TYR A 1 201 ? -22.799 2.388 41.171 1.00 94.88 201 TYR A O 1
ATOM 1657 N N . GLU A 1 202 ? -21.915 0.679 39.989 1.00 95.50 202 GLU A N 1
ATOM 1658 C CA . GLU A 1 202 ? -21.208 1.453 38.976 1.00 95.50 202 GLU A CA 1
ATOM 1659 C C . GLU A 1 202 ? -21.927 1.287 37.637 1.00 95.50 202 GLU A C 1
ATOM 1661 O O . GLU A 1 202 ? -22.092 0.172 37.142 1.00 95.50 202 GLU A O 1
ATOM 1666 N N . GLU A 1 203 ? -22.371 2.392 37.044 1.00 96.25 203 GLU A N 1
ATOM 1667 C CA . GLU A 1 203 ? -22.977 2.362 35.715 1.00 96.25 203 GLU A CA 1
ATOM 1668 C C . GLU A 1 203 ? -21.885 2.209 34.649 1.00 96.25 203 GLU A C 1
ATOM 1670 O O . GLU A 1 203 ? -20.930 2.985 34.620 1.00 96.25 203 GLU A O 1
ATOM 1675 N N . LYS A 1 204 ? -22.047 1.233 33.754 1.00 97.81 204 LYS A N 1
ATOM 1676 C CA . LYS A 1 204 ? -21.150 0.984 32.620 1.00 97.81 204 LYS A CA 1
ATOM 1677 C C . LYS A 1 204 ? -21.912 0.986 31.305 1.00 97.81 204 LYS A C 1
ATOM 1679 O O . LYS A 1 204 ? -23.076 0.586 31.256 1.00 97.81 204 LYS A O 1
ATOM 1684 N N . SER A 1 205 ? -21.257 1.416 30.227 1.00 97.75 205 SER A N 1
ATOM 1685 C CA . SER A 1 205 ? -21.775 1.187 28.872 1.00 97.75 205 SER A CA 1
ATOM 1686 C C . SER A 1 205 ? -21.665 -0.287 28.473 1.00 97.75 205 SER A C 1
ATOM 1688 O O . SER A 1 205 ? -20.637 -0.931 28.689 1.00 97.75 205 SER A O 1
ATOM 1690 N N . ILE A 1 206 ? -22.705 -0.818 27.840 1.00 98.31 206 ILE A N 1
ATOM 1691 C CA . ILE A 1 206 ? -22.792 -2.210 27.377 1.00 98.31 206 ILE A CA 1
ATOM 1692 C C . ILE A 1 206 ? -23.461 -2.268 26.005 1.00 98.31 206 ILE A C 1
ATOM 1694 O O . ILE A 1 206 ? -24.349 -1.461 25.727 1.00 98.31 206 ILE A O 1
ATOM 1698 N N . HIS A 1 207 ? -23.062 -3.214 25.159 1.00 98.06 207 HIS A N 1
ATOM 1699 C CA . HIS A 1 207 ? -23.764 -3.477 23.913 1.00 98.06 207 HIS A CA 1
ATOM 1700 C C . HIS A 1 207 ? -25.163 -4.052 24.152 1.00 98.06 207 HIS A C 1
ATOM 1702 O O . HIS A 1 207 ? -25.359 -4.917 25.013 1.00 98.06 207 HIS A O 1
ATOM 1708 N N . VAL A 1 208 ? -26.137 -3.621 23.351 1.00 97.44 208 VAL A N 1
ATOM 1709 C CA . VAL A 1 208 ? -27.542 -4.037 23.471 1.00 97.44 208 VAL A CA 1
ATOM 1710 C C . VAL A 1 208 ? -27.694 -5.560 23.399 1.00 97.44 208 VAL A C 1
ATOM 1712 O O . VAL A 1 208 ? -28.380 -6.147 24.238 1.00 97.44 208 VAL A O 1
ATOM 1715 N N . ASP A 1 209 ? -27.010 -6.237 22.473 1.00 97.44 209 ASP A N 1
ATOM 1716 C CA . ASP A 1 209 ? -27.106 -7.702 22.378 1.00 97.44 209 ASP A CA 1
ATOM 1717 C C . ASP A 1 209 ? -26.439 -8.421 23.555 1.00 97.44 209 ASP A C 1
ATOM 1719 O O . ASP A 1 209 ? -26.921 -9.478 23.979 1.00 97.44 209 ASP A O 1
ATOM 1723 N N . THR A 1 210 ? -25.357 -7.862 24.114 1.00 97.62 210 THR A N 1
ATOM 1724 C CA . THR A 1 210 ? -24.742 -8.430 25.320 1.00 97.62 210 THR A CA 1
ATOM 1725 C C . THR A 1 210 ? -25.721 -8.330 26.482 1.00 97.62 210 THR A C 1
ATOM 1727 O O . THR A 1 210 ? -25.954 -9.332 27.158 1.00 97.62 210 THR A O 1
ATOM 1730 N N . LEU A 1 211 ? -26.343 -7.164 26.677 1.00 97.69 211 LEU A N 1
ATOM 1731 C CA . LEU A 1 211 ? -27.332 -6.955 27.731 1.00 97.69 211 LEU A CA 1
ATOM 1732 C C . LEU A 1 211 ? -28.527 -7.907 27.589 1.00 97.69 211 LEU A C 1
ATOM 1734 O O . LEU A 1 211 ? -28.885 -8.595 28.544 1.00 97.69 211 LEU A O 1
ATOM 1738 N N . ASN A 1 212 ? -29.092 -8.012 26.384 1.00 97.25 212 ASN A N 1
ATOM 1739 C CA . ASN A 1 212 ? -30.208 -8.915 26.091 1.00 97.25 212 ASN A CA 1
ATOM 1740 C C . ASN A 1 212 ? -29.866 -10.374 26.420 1.00 97.25 212 ASN A C 1
ATOM 1742 O O . ASN A 1 212 ? -30.702 -11.116 26.941 1.00 97.25 212 ASN A O 1
ATOM 1746 N N . ARG A 1 213 ? -28.627 -10.797 26.142 1.00 97.88 213 ARG A N 1
ATOM 1747 C CA . ARG A 1 213 ? -28.146 -12.137 26.490 1.00 97.88 213 ARG A CA 1
ATOM 1748 C C . ARG A 1 213 ? -28.029 -12.332 28.001 1.00 97.88 213 ARG A C 1
ATOM 1750 O O . ARG A 1 213 ? -28.423 -13.391 28.477 1.00 97.88 213 ARG A O 1
ATOM 1757 N N . LEU A 1 214 ? -27.518 -11.345 28.740 1.00 97.81 214 LEU A N 1
ATOM 1758 C CA . LEU A 1 214 ? -27.431 -11.414 30.205 1.00 97.81 214 LEU A CA 1
ATOM 1759 C C . LEU A 1 214 ? -28.821 -11.557 30.832 1.00 97.81 214 LEU A C 1
ATOM 1761 O O . LEU A 1 214 ? -29.036 -12.447 31.649 1.00 97.81 214 LEU A O 1
ATOM 1765 N N . ILE A 1 215 ? -29.788 -10.756 30.381 1.00 96.62 215 ILE A N 1
ATOM 1766 C CA . ILE A 1 215 ? -31.178 -10.843 30.846 1.00 96.62 215 ILE A CA 1
ATOM 1767 C C . ILE A 1 215 ? -31.773 -12.218 30.520 1.00 96.62 215 ILE A C 1
ATOM 1769 O O . ILE A 1 215 ? -32.379 -12.858 31.377 1.00 96.62 215 ILE A O 1
ATOM 1773 N N . GLY A 1 216 ? -31.574 -12.706 29.291 1.00 96.44 216 GLY A N 1
ATOM 1774 C CA . GLY A 1 216 ? -32.074 -14.014 28.862 1.00 96.44 216 GLY A CA 1
ATOM 1775 C C . GLY A 1 216 ? -31.474 -15.197 29.630 1.00 96.44 216 GLY A C 1
ATOM 1776 O O . GLY A 1 216 ? -32.131 -16.230 29.760 1.00 96.44 216 GLY A O 1
ATOM 1777 N N . ASN A 1 217 ? -30.256 -15.041 30.148 1.00 97.38 217 ASN A N 1
ATOM 1778 C CA . ASN A 1 217 ? -29.575 -16.035 30.974 1.00 97.38 217 ASN A CA 1
ATOM 1779 C C . ASN A 1 217 ? -29.885 -15.908 32.474 1.00 97.38 217 ASN A C 1
ATOM 1781 O O . ASN A 1 217 ? -29.398 -16.729 33.246 1.00 97.38 217 ASN A O 1
ATOM 1785 N N . GLU A 1 218 ? -30.692 -14.921 32.877 1.00 94.50 218 GLU A N 1
ATOM 1786 C CA . GLU A 1 218 ? -30.929 -14.568 34.284 1.00 94.50 218 GLU A CA 1
ATOM 1787 C C . GLU A 1 218 ? -29.650 -14.114 35.025 1.00 94.50 218 GLU A C 1
ATOM 1789 O O . GLU A 1 218 ? -29.573 -14.215 36.246 1.00 94.50 218 GLU A O 1
ATOM 1794 N N . ASP A 1 219 ? -28.672 -13.576 34.284 1.00 96.19 219 ASP A N 1
ATOM 1795 C CA . ASP A 1 219 ? -27.441 -12.956 34.802 1.00 96.19 219 ASP A CA 1
ATOM 1796 C C . ASP A 1 219 ? -27.592 -11.425 34.981 1.00 96.19 219 ASP A C 1
ATOM 1798 O O . ASP A 1 219 ? -26.660 -10.743 35.400 1.00 96.19 219 ASP A O 1
ATOM 1802 N N . ALA A 1 220 ? -28.746 -10.860 34.610 1.00 96.69 220 ALA A N 1
ATOM 1803 C CA . ALA A 1 220 ? -29.102 -9.460 34.827 1.00 96.69 220 ALA A CA 1
ATOM 1804 C C . ALA A 1 220 ? -30.627 -9.287 34.935 1.00 96.69 220 ALA A C 1
ATOM 1806 O O . ALA A 1 220 ? -31.399 -10.082 34.393 1.00 96.69 220 ALA A O 1
ATOM 1807 N N . TRP A 1 221 ? -31.070 -8.221 35.606 1.00 95.94 221 TRP A N 1
ATOM 1808 C CA . TRP A 1 221 ? -32.484 -7.951 35.879 1.00 95.94 221 TRP A CA 1
ATOM 1809 C C . TRP A 1 221 ? -32.879 -6.513 35.555 1.00 95.94 221 TRP A C 1
ATOM 1811 O O . TRP A 1 221 ? -32.250 -5.557 36.014 1.00 95.94 221 TRP A O 1
ATOM 1821 N N . GLU A 1 222 ? -33.974 -6.369 34.812 1.00 94.50 222 GLU A N 1
ATOM 1822 C CA . GLU A 1 222 ? -34.561 -5.077 34.459 1.00 94.50 222 GLU A CA 1
ATOM 1823 C C . GLU A 1 222 ? -35.516 -4.572 35.553 1.00 94.50 222 GLU A C 1
ATOM 1825 O O . GLU A 1 222 ? -36.416 -5.285 36.008 1.00 94.50 222 GLU A O 1
ATOM 1830 N N . PHE A 1 223 ? -35.362 -3.306 35.941 1.00 91.06 223 PHE A N 1
ATOM 1831 C CA . PHE A 1 223 ? -36.229 -2.606 36.886 1.00 91.06 223 PHE A CA 1
ATOM 1832 C C . PHE A 1 223 ? -36.576 -1.205 36.368 1.00 91.06 223 PHE A C 1
ATOM 1834 O O . PHE A 1 223 ? -35.932 -0.210 36.699 1.00 91.06 223 PHE A O 1
ATOM 1841 N N . GLY A 1 224 ? -37.664 -1.114 35.601 1.00 87.81 224 GLY A N 1
ATOM 1842 C CA . GLY A 1 224 ? -38.057 0.131 34.944 1.00 87.81 224 GLY A CA 1
ATOM 1843 C C . GLY A 1 224 ? -37.220 0.353 33.689 1.00 87.81 224 GLY A C 1
ATOM 1844 O O . GLY A 1 224 ? -37.284 -0.467 32.783 1.00 87.81 224 GLY A O 1
ATOM 1845 N N . GLU A 1 225 ? -36.470 1.452 33.643 1.00 88.12 225 GLU A N 1
ATOM 1846 C CA . GLU A 1 225 ? -35.532 1.759 32.549 1.00 88.12 225 GLU A CA 1
ATOM 1847 C C . GLU A 1 225 ? -34.092 1.311 32.871 1.00 88.12 225 GLU A C 1
ATOM 1849 O O . GLU A 1 225 ? -33.229 1.355 32.002 1.00 88.12 225 GLU A O 1
ATOM 1854 N N . ASP A 1 226 ? -33.840 0.862 34.106 1.00 93.50 226 ASP A N 1
ATOM 1855 C CA . ASP A 1 226 ? -32.511 0.502 34.599 1.00 93.50 226 ASP A CA 1
ATOM 1856 C C . ASP A 1 226 ? -32.313 -1.021 34.614 1.00 93.50 226 ASP A C 1
ATOM 1858 O O . ASP A 1 226 ? -33.227 -1.770 34.974 1.00 93.50 226 ASP A O 1
ATOM 1862 N N . VAL A 1 227 ? -31.098 -1.484 34.308 1.00 95.94 227 VAL A N 1
ATOM 1863 C CA . VAL A 1 227 ? -30.712 -2.906 34.383 1.00 95.94 227 VAL A CA 1
ATOM 1864 C C . VAL A 1 227 ? -29.569 -3.096 35.375 1.00 95.94 227 VAL A C 1
ATOM 1866 O O . VAL A 1 227 ? -28.676 -2.251 35.450 1.00 95.94 227 VAL A O 1
ATOM 1869 N N . PHE A 1 228 ? -29.607 -4.185 36.145 1.00 96.62 228 PHE A N 1
ATOM 1870 C CA . PHE A 1 228 ? -28.653 -4.498 37.214 1.00 96.62 228 PHE A CA 1
ATOM 1871 C C . PHE A 1 228 ? -28.108 -5.920 37.055 1.00 96.62 228 PHE A C 1
ATOM 1873 O O . PHE A 1 228 ? -28.879 -6.829 36.754 1.00 96.62 228 PHE A O 1
ATOM 1880 N N . ASP A 1 229 ? -26.811 -6.116 37.282 1.00 96.38 229 ASP A N 1
ATOM 1881 C CA . ASP A 1 229 ? -26.131 -7.422 37.190 1.00 96.38 229 ASP A CA 1
ATOM 1882 C C . ASP A 1 229 ? -26.290 -8.310 38.430 1.00 96.38 229 ASP A C 1
ATOM 1884 O O . ASP A 1 229 ? -26.050 -9.508 38.378 1.00 96.38 229 ASP A O 1
ATOM 1888 N N . GLU A 1 230 ? -26.677 -7.719 39.556 1.00 95.12 230 GLU A N 1
ATOM 1889 C CA . GLU A 1 230 ? -26.791 -8.395 40.841 1.00 95.12 230 GLU A CA 1
ATOM 1890 C C . GLU A 1 230 ? -27.989 -7.823 41.606 1.00 95.12 230 GLU A C 1
ATOM 1892 O O . GLU A 1 230 ? -28.258 -6.617 41.577 1.00 95.12 230 GLU A O 1
ATOM 1897 N N . VAL A 1 231 ? -28.711 -8.672 42.339 1.00 93.94 231 VAL A N 1
ATOM 1898 C CA . VAL A 1 231 ? -29.857 -8.283 43.174 1.00 93.94 231 VAL A CA 1
ATOM 1899 C C . VAL A 1 231 ? -29.748 -8.897 44.561 1.00 93.94 231 VAL A C 1
ATOM 1901 O O . VAL A 1 231 ? -29.161 -9.952 44.757 1.00 93.94 231 VAL A O 1
ATOM 1904 N N . ASN A 1 232 ? -30.366 -8.268 45.561 1.00 90.88 232 ASN A N 1
ATOM 1905 C CA . ASN A 1 232 ? -30.387 -8.817 46.910 1.00 90.88 232 ASN A CA 1
ATOM 1906 C C . ASN A 1 232 ? -31.222 -10.114 46.954 1.00 90.88 232 ASN A C 1
ATOM 1908 O O . ASN A 1 232 ? -32.445 -10.032 46.785 1.00 90.88 232 ASN A O 1
ATOM 1912 N N . PRO A 1 233 ? -30.638 -11.280 47.302 1.00 88.94 233 PRO A N 1
ATOM 1913 C CA . PRO A 1 233 ? -31.346 -12.566 47.283 1.00 88.94 233 PRO A CA 1
ATOM 1914 C C . PRO A 1 233 ? -32.527 -12.652 48.257 1.00 88.94 233 PRO A C 1
ATOM 1916 O O . PRO A 1 233 ? -33.388 -13.520 48.141 1.00 88.94 233 PRO A O 1
ATOM 1919 N N . SER A 1 234 ? -32.561 -11.779 49.268 1.00 89.81 234 SER A N 1
ATOM 1920 C CA . SER A 1 234 ? -33.641 -11.741 50.258 1.00 89.81 234 SER A CA 1
ATOM 1921 C C . SER A 1 234 ? -34.856 -10.955 49.772 1.00 89.81 234 SER A C 1
ATOM 1923 O O . SER A 1 234 ? -35.961 -11.185 50.262 1.00 89.81 234 SER A O 1
ATOM 1925 N N . THR A 1 235 ? -34.664 -9.995 48.862 1.00 89.19 235 THR A N 1
ATOM 1926 C CA . THR A 1 235 ? -35.732 -9.100 48.394 1.00 89.19 235 THR A CA 1
ATOM 1927 C C . THR A 1 235 ? -36.018 -9.220 46.902 1.00 89.19 235 THR A C 1
ATOM 1929 O O . THR A 1 235 ? -37.049 -8.710 46.478 1.00 89.19 235 THR A O 1
ATOM 1932 N N . ASN A 1 236 ? -35.142 -9.865 46.122 1.00 88.56 236 ASN A N 1
ATOM 1933 C CA . ASN A 1 236 ? -35.140 -9.867 44.653 1.00 88.56 236 ASN A CA 1
ATOM 1934 C C . ASN A 1 236 ? -35.253 -8.451 44.066 1.00 88.56 236 ASN A C 1
ATOM 1936 O O . ASN A 1 236 ? -35.944 -8.217 43.080 1.00 88.56 236 ASN A O 1
ATOM 1940 N N . LEU A 1 237 ? -34.607 -7.493 44.729 1.00 91.50 237 LEU A N 1
ATOM 1941 C CA . LEU A 1 237 ? -34.531 -6.098 44.307 1.00 91.50 237 LEU A CA 1
ATOM 1942 C C . LEU A 1 237 ? -33.056 -5.696 44.280 1.00 91.50 237 LEU A C 1
ATOM 1944 O O . LEU A 1 237 ? -32.299 -6.224 45.106 1.00 91.50 237 LEU A O 1
ATOM 1948 N N . PRO A 1 238 ? -32.649 -4.746 43.423 1.00 91.50 238 PRO A N 1
ATOM 1949 C CA . PRO A 1 238 ? -31.289 -4.230 43.444 1.00 91.50 238 PRO A CA 1
ATOM 1950 C C . PRO A 1 238 ? -30.943 -3.680 44.831 1.00 91.50 238 PRO A C 1
ATOM 1952 O O . PRO A 1 238 ? -31.806 -3.163 45.558 1.00 91.50 238 PRO A O 1
ATOM 1955 N N . TYR A 1 239 ? -29.682 -3.804 45.235 1.00 87.06 239 TYR A N 1
ATOM 1956 C CA . TYR A 1 239 ? -29.236 -3.330 46.540 1.00 87.06 239 TYR A CA 1
ATOM 1957 C C . TYR A 1 239 ? -29.513 -1.828 46.702 1.00 87.06 239 TYR A C 1
ATOM 1959 O O . TYR A 1 239 ? -29.160 -1.001 45.870 1.00 87.06 239 TYR A O 1
ATOM 1967 N N . GLY A 1 240 ? -30.197 -1.457 47.789 1.00 81.25 240 GLY A N 1
ATOM 1968 C CA . GLY A 1 240 ? -30.568 -0.062 48.056 1.00 81.25 240 GLY A CA 1
ATOM 1969 C C . GLY A 1 240 ? -31.756 0.470 47.242 1.00 81.25 240 GLY A C 1
ATOM 1970 O O . GLY A 1 240 ? -32.184 1.603 47.488 1.00 81.25 240 GLY A O 1
ATOM 1971 N N . TYR A 1 241 ? -32.344 -0.331 46.345 1.00 79.44 241 TYR A N 1
ATOM 1972 C CA . TYR A 1 241 ? -33.500 0.071 45.549 1.00 79.44 241 TYR A CA 1
ATOM 1973 C C . TYR A 1 241 ? -34.737 0.265 46.435 1.00 79.44 241 TYR A C 1
ATOM 1975 O O . TYR A 1 241 ? -35.150 -0.619 47.191 1.00 79.44 241 TYR A O 1
ATOM 1983 N N . LYS A 1 242 ? -35.352 1.449 46.354 1.00 69.44 242 LYS A N 1
ATOM 1984 C CA . LYS A 1 242 ? -36.604 1.766 47.050 1.00 69.44 242 LYS A CA 1
ATOM 1985 C C . LYS A 1 242 ? -37.719 1.849 46.022 1.00 69.44 242 LYS A C 1
ATOM 1987 O O . LYS A 1 242 ? -37.741 2.781 45.224 1.00 69.44 242 LYS A O 1
ATOM 1992 N N . LEU A 1 243 ? -38.670 0.917 46.091 1.00 61.59 243 LEU A N 1
ATOM 1993 C CA . LEU A 1 243 ? -39.892 0.969 45.289 1.00 61.59 243 LEU A CA 1
ATOM 1994 C C . LEU A 1 243 ? -40.563 2.338 45.478 1.00 61.59 243 LEU A C 1
ATOM 1996 O O . LEU A 1 243 ? -40.986 2.687 46.587 1.00 61.59 243 LEU A O 1
ATOM 2000 N N . LYS A 1 244 ? -40.665 3.125 44.402 1.00 59.16 244 LYS A N 1
ATOM 2001 C CA . LYS A 1 244 ? -41.540 4.298 44.396 1.00 59.16 244 LYS A CA 1
ATOM 2002 C C . LYS A 1 244 ? -42.964 3.766 44.551 1.00 59.16 244 LYS A C 1
ATOM 2004 O O . LYS A 1 244 ? -43.467 3.079 43.671 1.00 59.16 244 LYS A O 1
ATOM 2009 N N . LYS A 1 245 ? -43.600 4.033 45.697 1.00 46.12 245 LYS A N 1
ATOM 2010 C CA . LYS A 1 245 ? -45.027 3.747 45.890 1.00 46.12 245 LYS A CA 1
ATOM 2011 C C . LYS A 1 245 ? -45.798 4.464 44.786 1.00 46.12 245 LYS A C 1
ATOM 2013 O O . LYS A 1 245 ? -45.780 5.693 44.749 1.00 46.12 245 LYS A O 1
ATOM 2018 N N . GLU A 1 246 ? -46.493 3.719 43.934 1.00 45.38 246 GLU A N 1
ATOM 2019 C CA . GLU A 1 246 ? -47.527 4.308 43.094 1.00 45.38 246 GLU A CA 1
ATOM 2020 C C . GLU A 1 246 ? -48.562 4.967 44.013 1.00 45.38 246 GLU A C 1
ATOM 2022 O O . GLU A 1 246 ? -49.181 4.317 44.861 1.00 45.38 246 GLU A O 1
ATOM 2027 N N . MET A 1 247 ? -48.719 6.286 43.895 1.00 40.72 247 MET A N 1
ATOM 2028 C CA . MET A 1 247 ? -49.868 6.975 44.465 1.00 40.72 247 MET A CA 1
ATOM 2029 C C . MET A 1 247 ? -51.087 6.563 43.643 1.00 40.72 247 MET A C 1
ATOM 2031 O O . MET A 1 247 ? -51.346 7.124 42.576 1.00 40.72 247 MET A O 1
ATOM 2035 N N . SER A 1 248 ? -51.830 5.575 44.145 1.00 43.19 248 SER A N 1
ATOM 2036 C CA . SER A 1 248 ? -53.188 5.293 43.693 1.00 43.19 248 SER A CA 1
ATOM 2037 C C . SER A 1 248 ? -53.964 6.607 43.705 1.00 43.19 248 SER A C 1
ATOM 2039 O O . SER A 1 248 ? -54.176 7.194 44.768 1.00 43.19 248 SER A O 1
ATOM 2041 N N . HIS A 1 249 ? -54.330 7.104 42.525 1.00 43.88 249 HIS A N 1
ATOM 2042 C CA . HIS A 1 249 ? -55.194 8.267 42.409 1.00 43.88 249 HIS A CA 1
ATOM 2043 C C . HIS A 1 249 ? -56.564 7.862 42.957 1.00 43.88 249 HIS A C 1
ATOM 2045 O O . HIS A 1 249 ? -57.340 7.185 42.284 1.00 43.88 249 HIS A O 1
ATOM 2051 N N . GLU A 1 250 ? -56.838 8.220 44.211 1.00 43.16 250 GLU A N 1
ATOM 2052 C CA . GLU A 1 250 ? -58.183 8.157 44.767 1.00 43.16 250 GLU A CA 1
ATOM 2053 C C . GLU A 1 250 ? -59.058 9.114 43.952 1.00 43.16 250 GLU A C 1
ATOM 2055 O O . GLU A 1 250 ? -58.945 10.337 44.049 1.00 43.16 250 GLU A O 1
ATOM 2060 N N . TYR A 1 251 ? -59.909 8.551 43.095 1.00 43.56 251 TYR A N 1
ATOM 2061 C CA . TYR A 1 251 ? -60.964 9.297 42.427 1.00 43.56 251 TYR A CA 1
ATOM 2062 C C . TYR A 1 251 ? -61.916 9.841 43.495 1.00 43.56 251 TYR A C 1
ATOM 2064 O O . TYR A 1 251 ? -62.740 9.109 44.042 1.00 43.56 251 TYR A O 1
ATOM 2072 N N . ALA A 1 252 ? -61.806 11.136 43.791 1.00 39.88 252 ALA A N 1
ATOM 2073 C CA . ALA A 1 252 ? -62.801 11.850 44.572 1.00 39.88 252 ALA A CA 1
ATOM 2074 C C . ALA A 1 252 ? -64.097 11.939 43.751 1.00 39.88 252 ALA A C 1
ATOM 2076 O O . ALA A 1 252 ? -64.212 12.726 42.811 1.00 39.88 252 ALA A O 1
ATOM 2077 N N . THR A 1 253 ? -65.076 11.108 44.100 1.00 50.94 253 THR A N 1
ATOM 2078 C CA . THR A 1 253 ? -66.465 11.256 43.665 1.00 50.94 253 THR A CA 1
ATOM 2079 C C . THR A 1 253 ? -67.016 12.558 44.237 1.00 50.94 253 THR A C 1
ATOM 2081 O O . THR A 1 253 ? -67.209 12.670 45.448 1.00 50.94 253 THR A O 1
ATOM 2084 N N . VAL A 1 254 ? -67.264 13.544 43.377 1.00 46.34 254 VAL A N 1
ATOM 2085 C CA . VAL A 1 254 ? -68.049 14.725 43.742 1.00 46.34 254 VAL A CA 1
ATOM 2086 C C . VAL A 1 254 ? -69.522 14.343 43.616 1.00 46.34 254 VAL A C 1
ATOM 2088 O O . VAL A 1 254 ? -70.021 14.135 42.512 1.00 46.34 254 VAL A O 1
ATOM 2091 N N . GLU A 1 255 ? -70.196 14.207 44.758 1.00 51.09 255 GLU A N 1
ATOM 2092 C CA . GLU A 1 255 ? -71.656 14.233 44.834 1.00 51.09 255 GLU A CA 1
ATOM 2093 C C . GLU A 1 255 ? -72.137 15.618 44.386 1.00 51.09 255 GLU A C 1
ATOM 2095 O O . GLU A 1 255 ? -71.836 16.629 45.022 1.00 51.09 255 GLU A O 1
ATOM 2100 N N . GLU A 1 256 ? -72.884 15.670 43.285 1.00 42.44 256 GLU A N 1
ATOM 2101 C CA . GLU A 1 256 ? -73.632 16.864 42.910 1.00 42.44 256 GLU A CA 1
ATOM 2102 C C . GLU A 1 256 ? -74.963 16.847 43.672 1.00 42.44 256 GLU A C 1
ATOM 2104 O O . GLU A 1 256 ? -75.806 15.967 43.477 1.00 42.44 256 GLU A O 1
ATOM 2109 N N . ALA A 1 257 ? -75.124 17.799 44.590 1.00 42.72 257 ALA A N 1
ATOM 2110 C CA . ALA A 1 257 ? -76.370 18.055 45.289 1.00 42.72 257 ALA A CA 1
ATOM 2111 C C . ALA A 1 257 ? -77.036 19.329 44.741 1.00 42.72 257 ALA A C 1
ATOM 2113 O O . ALA A 1 257 ? -76.453 20.411 44.822 1.00 42.72 257 ALA A O 1
ATOM 2114 N N . VAL A 1 258 ? -78.305 19.139 44.348 1.00 41.88 258 VAL A N 1
ATOM 2115 C CA . VAL A 1 258 ? -79.405 20.089 44.052 1.00 41.88 258 VAL A CA 1
ATOM 2116 C C . VAL A 1 258 ? -79.500 20.635 42.629 1.00 41.88 258 VAL A C 1
ATOM 2118 O O . VAL A 1 258 ? -78.752 21.566 42.271 1.00 41.88 258 VAL A O 1
#

Sequence (258 aa):
MIGASCHDANSFVDIDGNSLSDRKFEIECNLEETDTLSYQDSFKWYSYSRSKAYNYENPDSSYNLDTTDLNLYGDTDEDGSPWDEYHQYDCDETTLCYLHGNAINVDSENLDDFLWISSTGEYHHKDDCVCCDNCGENLLEGDADYSEVTEEHYCCKECMEKAEDTFKRKNWYYSEYDEAWYESLDDITRINIWNESESIYEEKSIHVDTLNRLIGNEDAWEFGEDVFDEVNPSTNLPYGYKLKKEMSHEYATVEEAV

Organism: NCBI:txid665953

Foldseek 3Di:
DDADDQAQLLADADPVGDGRSVDKDKDQAAFDQQAFADADRHFFFAQNVRNMTISDDDPNGDGTRNDPARGNVGPPPVCPAQAAPVVGDGENAWDWAAEVNDTTTHHPVDLPQWDQQPVVRHTYGPVQWDAAPQPRGIDGPVQWDADPQVRGTHNDPVSVVVVSVVSQVVQWDAWPVVRDTHRDPVQKDWAWEQDPVVRGTDITIDGPVVQVVCVVVVQWDDDPRYIYRDPDPVPRHRRPDDPDPPPPPPPPDDDDDD

Secondary structure (DSSP, 8-state):
-EE--SS-TT-EE-TT--B-TT---EEE----TTSPP---SS--EEEGGGTEEESS--TT--EESSS--SSTT---TT--PPEETTTTEE-S-EEEEEETTEEEEEETT--TTEEEETTTTEEEEGGGEEE-TTT--EEEGGGPEE-TTT--EESSHHHHHHHHHHHHHHHSEEETTTTEEES-GGGEEEEEEEETTTTEEEEEEEEHHHHHHHHHTTSSEEETTEEES--BTTTTB-TT------------------

Radius of gyration: 48.44 Å; chains: 1; bounding box: 127×36×129 Å